Protein AF-A0A382NXY4-F1 (afdb_monomer_lite)

Sequence (335 aa):
MAVRPIPKQSILDCLPTAAEIGELRIVNKDLNFIQAMIKRADDLTSQALSATDYSQLVKITDNYTKLADRASSNTQILKELSNESNPLTEVNGSAEMLEKVQLLSQALENKTQELGVQFSSNSTTQYEAYNNSVAALSSRVDSINSPNEVISIFKDLESLLKDIGENSRYLNSNDNASELVNKVELIAQQYAGKADTYSPSFMSDIGSQIGSINDKIRGLMGQVDSLNSNIEVQSHIQQVSQIRDEVNSLASTYKNFSGSKDMIFSLDELSISTHTKVQDMFDSNEIVSDLMPLVDNPEALSRAVKEASIRSDVSVVENVLMPLVNKTNELSAKV

Secondary structure (DSSP, 8-state):
---PPPP---GGGGSPPHHHHHHHHHHHHHHHHHHHHHHHHHHHHHHHHH--SHHHHHHHHHHHHHHHHHHHHHHHHHHHHTTS--GGG--THHHHHHHHHHHHHHHHHHHHHHHHHHHHHHHHHHHHHHHHHHHHHHHHHHT--SHHHHHHHHHHHHHHHHHHHHTHHHHTTSTTHHHHHHHHHHHHHHHHHHHHHHHHHHHHHHHHHHHHHHHHHHHHHTTGGG--SHHHHHHHHHHHHHHHHHHHHHHHHHTTSTTHHHHHHHHHHHHHHHHHHHHHHHHHHHHHHHHGGGTT-HHHHHHHHHHHHHH---HIIIIIIGGGTT-HHHHHHH-

Organism: NCBI:txid408172

Radius of gyration: 50.07 Å; chains: 1; bounding box: 91×70×166 Å

pLDDT: mean 84.59, std 14.51, range [40.97, 98.25]

Foldseek 3Di:
DDDDDDDPPDVVVVDDDPVRVVVVVVLVVLVVVLVVLLVVLVVLLVQLLPDPAPVSLVVSVVVLVVSVVVLVVSLVVLVVVVVPPDPSSPPCSSVSSVVSSVSSVVSSVVSCVVNVVVLQVVLVVVLVVLVVLLVVLLVQLVVDDAPVSLVVSVVSLVVSVVVCVVCVVSPVPHPCSVVSVVSNVVSVVSSVVSCVVHVVVVLVVLVVVLVVLLVLLVVLLVCQVVDQDPVSLVVSVVSLVVSVVVLVVCCVPPVPHPNNVVSVVSSVVSVVSSVVSVVLNVVLVVLVVVLLVCLVPLVVSLVSLVVCVVVDPRCCSVPPQPVCSVPNVSNSVRD

Structure (mmCIF, N/CA/C/O backbone):
data_AF-A0A382NXY4-F1
#
_entry.id   AF-A0A382NXY4-F1
#
loop_
_atom_site.group_PDB
_atom_site.id
_atom_site.type_symbol
_atom_site.label_atom_id
_atom_site.label_alt_id
_atom_site.label_comp_id
_atom_site.label_asym_id
_atom_site.label_entity_id
_atom_site.label_seq_id
_atom_site.pdbx_PDB_ins_code
_atom_site.Cartn_x
_atom_site.Cartn_y
_atom_site.Cartn_z
_atom_site.occupancy
_atom_site.B_iso_or_equiv
_atom_site.auth_seq_id
_atom_site.auth_comp_id
_atom_site.auth_asym_id
_atom_site.auth_atom_id
_atom_site.pdbx_PDB_model_num
ATOM 1 N N . MET A 1 1 ? -27.665 -49.166 114.918 1.00 40.97 1 MET A N 1
ATOM 2 C CA . MET A 1 1 ? -26.726 -48.719 113.869 1.00 40.97 1 MET A CA 1
ATOM 3 C C . MET A 1 1 ? -27.106 -49.447 112.586 1.00 40.97 1 MET A C 1
ATOM 5 O O . MET A 1 1 ? -26.987 -50.661 112.550 1.00 40.97 1 MET A O 1
ATOM 9 N N . ALA A 1 2 ? -27.657 -48.747 111.595 1.00 42.28 2 ALA A N 1
ATOM 10 C CA . ALA A 1 2 ? -27.933 -49.305 110.271 1.00 42.28 2 ALA A CA 1
ATOM 11 C C . ALA A 1 2 ? -27.470 -48.268 109.243 1.00 42.28 2 ALA A C 1
ATOM 13 O O . ALA A 1 2 ? -28.086 -47.214 109.096 1.00 42.28 2 ALA A O 1
ATOM 14 N N . VAL A 1 3 ? -26.324 -48.530 108.615 1.00 45.19 3 VAL A N 1
ATOM 15 C CA . VAL A 1 3 ? -25.774 -47.693 107.545 1.00 45.19 3 VAL A CA 1
ATOM 16 C C . VAL A 1 3 ? -26.605 -47.968 106.293 1.00 45.19 3 VAL A C 1
ATOM 18 O O . VAL A 1 3 ? -26.648 -49.100 105.817 1.00 45.19 3 VAL A O 1
ATOM 21 N N . ARG A 1 4 ? -27.318 -46.952 105.794 1.00 49.34 4 ARG A N 1
ATOM 22 C CA . ARG A 1 4 ? -28.058 -47.035 104.526 1.00 49.34 4 ARG A CA 1
ATOM 23 C C . ARG A 1 4 ? -27.061 -47.028 103.357 1.00 49.34 4 ARG A C 1
ATOM 25 O O . ARG A 1 4 ? -26.112 -46.243 103.408 1.00 49.34 4 ARG A O 1
ATOM 32 N N . PRO A 1 5 ? -27.246 -47.857 102.317 1.00 49.91 5 PRO A N 1
ATOM 33 C CA . PRO A 1 5 ? -26.347 -47.860 101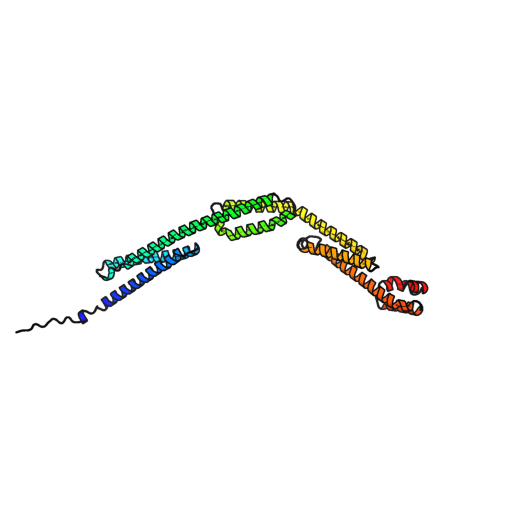.173 1.00 49.91 5 PRO A CA 1
ATOM 34 C C . PRO A 1 5 ? -26.541 -46.576 100.357 1.00 49.91 5 PRO A C 1
ATOM 36 O O . PRO A 1 5 ? -27.669 -46.154 100.100 1.00 49.91 5 PRO A O 1
ATOM 39 N N . ILE A 1 6 ? -25.431 -45.954 99.961 1.00 55.75 6 ILE A N 1
ATOM 40 C CA . ILE A 1 6 ? -25.415 -44.827 99.023 1.00 55.75 6 ILE A CA 1
ATOM 41 C C . ILE A 1 6 ? -25.836 -45.373 97.646 1.00 55.75 6 ILE A C 1
ATOM 43 O O . ILE A 1 6 ? -25.271 -46.390 97.226 1.00 55.75 6 ILE A O 1
ATOM 47 N N . PRO A 1 7 ? -26.797 -44.752 96.935 1.00 50.41 7 PRO A N 1
ATOM 48 C CA . PRO A 1 7 ? -27.164 -45.182 95.592 1.00 50.41 7 PRO A CA 1
ATOM 49 C C . PRO A 1 7 ? -25.946 -45.032 94.679 1.00 50.41 7 PRO A C 1
ATOM 51 O O . PRO A 1 7 ? -25.445 -43.928 94.477 1.00 50.41 7 PRO A O 1
ATOM 54 N N . LYS A 1 8 ? -25.444 -46.144 94.137 1.00 48.84 8 LYS A N 1
ATOM 55 C CA . LYS A 1 8 ? -24.477 -46.102 93.041 1.00 48.84 8 LYS A CA 1
ATOM 56 C C . LYS A 1 8 ? -25.264 -45.833 91.761 1.00 48.84 8 LYS A C 1
ATOM 58 O O . LYS A 1 8 ? -25.807 -46.769 91.185 1.00 48.84 8 LYS A O 1
ATOM 63 N N . GLN A 1 9 ? -25.359 -44.570 91.351 1.00 50.44 9 GLN A N 1
ATOM 64 C CA . GLN A 1 9 ? -25.703 -44.248 89.965 1.00 50.44 9 GLN A CA 1
ATOM 65 C C . GLN A 1 9 ? -24.650 -44.907 89.069 1.00 50.44 9 GLN A C 1
ATOM 67 O O . GLN A 1 9 ? -23.446 -44.764 89.305 1.00 50.44 9 GLN A O 1
ATOM 72 N N . SER A 1 10 ? -25.100 -45.719 88.117 1.00 51.41 10 SER A N 1
ATOM 73 C CA . SER A 1 10 ? -24.209 -46.423 87.206 1.00 51.41 10 SER A CA 1
ATOM 74 C C . SER A 1 10 ? -23.557 -45.406 86.274 1.00 51.41 10 SER A C 1
ATOM 76 O O . SER A 1 10 ? -24.255 -44.590 85.685 1.00 51.41 10 SER A O 1
ATOM 78 N N . ILE A 1 11 ? -22.235 -45.471 86.080 1.00 50.94 11 ILE A N 1
ATOM 79 C CA . ILE A 1 11 ? -21.544 -44.654 85.061 1.00 50.94 11 ILE A CA 1
ATOM 80 C C . ILE A 1 11 ? -22.144 -44.888 83.659 1.00 50.94 11 ILE A C 1
ATOM 82 O O . ILE A 1 11 ? -22.103 -43.991 82.825 1.00 50.94 11 ILE A O 1
ATOM 86 N N . LEU A 1 12 ? -22.749 -46.059 83.414 1.00 49.97 12 LEU A N 1
ATOM 87 C CA . LEU A 1 12 ? -23.467 -46.367 82.172 1.00 49.97 12 LEU A CA 1
ATOM 88 C C . LEU A 1 12 ? -24.749 -45.543 81.982 1.00 49.97 12 LEU A C 1
ATOM 90 O O . LEU A 1 12 ? -25.088 -45.262 80.841 1.00 49.97 12 LEU A O 1
ATOM 94 N N . ASP A 1 13 ? -25.406 -45.108 83.062 1.00 51.06 13 ASP A N 1
ATOM 95 C CA . ASP A 1 13 ? -26.577 -44.216 82.992 1.00 51.06 13 ASP A CA 1
ATOM 96 C C . ASP A 1 13 ? -26.166 -42.751 82.743 1.00 51.06 13 ASP A C 1
ATOM 98 O O . ASP A 1 13 ? -27.014 -41.889 82.530 1.00 51.06 13 ASP A O 1
ATOM 102 N N . CYS A 1 14 ? -24.861 -42.455 82.787 1.00 54.34 14 CYS A N 1
ATOM 103 C CA . CYS A 1 14 ? -24.285 -41.149 82.460 1.00 54.34 14 CYS A CA 1
ATOM 104 C C . CYS A 1 14 ? -23.634 -41.113 81.067 1.00 54.34 14 CYS A C 1
ATOM 106 O O . CYS A 1 14 ? -23.110 -40.070 80.675 1.00 54.34 14 CYS A O 1
ATOM 108 N N . LEU A 1 15 ? -23.613 -42.235 80.336 1.00 51.09 15 LEU A N 1
ATOM 109 C CA . LEU A 1 15 ? -23.105 -42.277 78.968 1.00 51.09 15 LEU A CA 1
ATOM 110 C C . LEU A 1 15 ? -24.240 -41.933 77.998 1.00 51.09 15 LEU A C 1
ATOM 112 O O . LEU A 1 15 ? -25.291 -42.571 78.070 1.00 51.09 15 LEU A O 1
ATOM 116 N N . PRO A 1 16 ? -24.039 -40.969 77.080 1.00 58.25 16 PRO A N 1
ATOM 117 C CA . PRO A 1 16 ? -25.043 -40.651 76.079 1.00 58.25 16 PRO A CA 1
ATOM 118 C C . PRO A 1 16 ? -25.352 -41.898 75.250 1.00 58.25 16 PRO A C 1
ATOM 120 O O . PRO A 1 16 ? -24.463 -42.646 74.829 1.00 58.25 16 PRO A O 1
ATOM 123 N N . THR A 1 17 ? -26.637 -42.133 75.040 1.00 62.03 17 THR A N 1
ATOM 124 C CA . THR A 1 17 ? -27.158 -43.215 74.216 1.00 62.03 17 THR A CA 1
ATOM 125 C C . THR A 1 17 ? -26.679 -43.072 72.771 1.00 62.03 17 THR A C 1
ATOM 127 O O . THR A 1 17 ? -26.308 -41.996 72.303 1.00 62.03 17 THR A O 1
ATOM 130 N N . ALA A 1 18 ? -26.700 -44.168 72.011 1.00 56.75 18 ALA A N 1
ATOM 131 C CA . ALA A 1 18 ? -26.305 -44.142 70.601 1.00 56.75 18 ALA A CA 1
ATOM 132 C C . ALA A 1 18 ? -27.127 -43.138 69.761 1.00 56.75 18 ALA A C 1
ATOM 134 O O . ALA A 1 18 ? -26.611 -42.611 68.776 1.00 56.75 18 ALA A O 1
ATOM 135 N N . ALA A 1 19 ? -28.371 -42.859 70.168 1.00 55.56 19 ALA A N 1
ATOM 136 C CA . ALA A 1 19 ? -29.216 -41.824 69.577 1.00 55.56 19 ALA A CA 1
ATOM 137 C C . ALA A 1 19 ? -28.663 -40.416 69.860 1.00 55.56 19 ALA A C 1
ATOM 139 O O . ALA A 1 19 ? -28.420 -39.667 68.919 1.00 55.56 19 ALA A O 1
ATOM 140 N N . GLU A 1 20 ? -28.338 -40.108 71.118 1.00 57.19 20 GLU A N 1
ATOM 141 C CA . GLU A 1 20 ? -27.748 -38.822 71.522 1.00 57.19 20 GLU A CA 1
ATOM 142 C C . GLU A 1 20 ? -26.359 -38.600 70.891 1.00 57.19 20 GLU A C 1
ATOM 144 O O . GLU A 1 20 ? -26.045 -37.505 70.429 1.00 57.19 20 GLU A O 1
ATOM 149 N N . ILE A 1 21 ? -25.529 -39.646 70.779 1.00 57.97 21 ILE A N 1
ATOM 150 C CA . ILE A 1 21 ? -24.242 -39.584 70.057 1.00 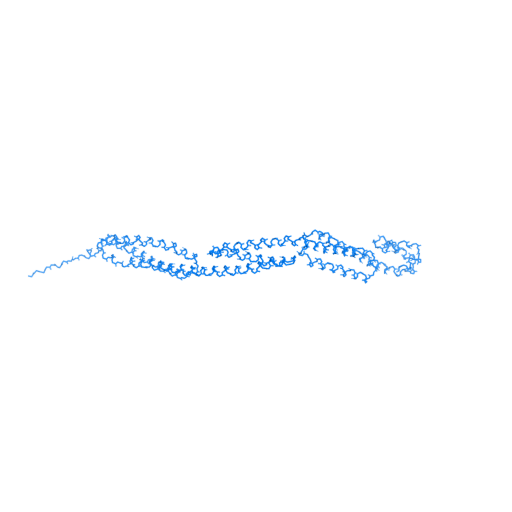57.97 21 ILE A CA 1
ATOM 151 C C . ILE A 1 21 ? -24.463 -39.327 68.556 1.00 57.97 21 ILE A C 1
ATOM 153 O O . ILE A 1 21 ? -23.683 -38.608 67.925 1.00 57.97 21 ILE A O 1
ATOM 157 N N . GLY A 1 22 ? -25.510 -39.916 67.972 1.00 56.78 22 GLY A N 1
ATOM 158 C CA . GLY A 1 22 ? -25.906 -39.703 66.581 1.00 56.78 22 GLY A CA 1
ATOM 159 C C . GLY A 1 22 ? -26.335 -38.261 66.310 1.00 56.78 22 GLY A C 1
ATOM 160 O O . GLY A 1 22 ? -25.819 -37.643 65.379 1.00 56.78 22 GLY A O 1
ATOM 161 N N . GLU A 1 23 ? -27.203 -37.709 67.156 1.00 59.38 23 GLU A N 1
ATOM 162 C CA . GLU A 1 23 ? -27.654 -36.313 67.093 1.00 59.38 23 GLU A CA 1
ATOM 163 C C . GLU A 1 23 ? -26.488 -35.332 67.256 1.00 59.38 23 GLU A C 1
ATOM 165 O O . GLU A 1 23 ? -26.305 -34.450 66.418 1.00 59.38 23 GLU A O 1
ATOM 170 N N . LEU A 1 24 ? -25.612 -35.544 68.245 1.00 57.62 24 LEU A N 1
ATOM 171 C CA . LEU A 1 24 ? -24.403 -34.732 68.438 1.00 57.62 24 LEU A CA 1
ATOM 172 C C . LEU A 1 24 ? -23.495 -34.724 67.199 1.00 57.62 24 LEU A C 1
ATOM 174 O O . LEU A 1 24 ? -22.903 -33.699 66.854 1.00 57.62 24 LEU A O 1
ATOM 178 N N . ARG A 1 25 ? -23.377 -35.862 66.504 1.00 60.88 25 ARG A N 1
ATOM 179 C CA . ARG A 1 25 ? -22.557 -35.987 65.290 1.00 60.88 25 ARG A CA 1
ATOM 180 C C . ARG A 1 25 ? -23.177 -35.267 64.090 1.00 60.88 25 ARG A C 1
ATOM 182 O O . ARG A 1 25 ? -22.426 -34.735 63.271 1.00 60.88 25 ARG A O 1
ATOM 189 N N . ILE A 1 26 ? -24.507 -35.248 63.987 1.00 60.31 26 ILE A N 1
ATOM 190 C CA . ILE A 1 26 ? -25.250 -34.486 62.972 1.00 60.31 26 ILE A CA 1
ATOM 191 C C . ILE A 1 26 ? -25.057 -32.985 63.222 1.00 60.31 26 ILE A C 1
ATOM 193 O O . ILE A 1 26 ? -24.560 -32.288 62.340 1.00 60.31 26 ILE A O 1
ATOM 197 N N . VAL A 1 27 ? -25.276 -32.524 64.456 1.00 63.16 27 VAL A N 1
ATOM 198 C CA . VAL A 1 27 ? -25.100 -31.115 64.851 1.00 63.16 27 VAL A CA 1
ATOM 199 C C . VAL A 1 27 ? -23.675 -30.616 64.573 1.00 63.16 27 VAL A C 1
ATOM 201 O O . VAL A 1 27 ? -23.491 -29.551 63.989 1.00 63.16 27 VAL A O 1
ATOM 204 N N . ASN A 1 28 ? -22.641 -31.401 64.900 1.00 65.56 28 ASN A N 1
ATOM 205 C CA . ASN A 1 28 ? -21.251 -31.019 64.613 1.00 65.56 28 ASN A CA 1
ATOM 206 C C . ASN A 1 28 ? -20.940 -30.937 63.110 1.00 65.56 28 ASN A C 1
ATOM 208 O O . ASN A 1 28 ? -20.090 -30.153 62.683 1.00 65.56 28 ASN A O 1
ATOM 212 N N . LYS A 1 29 ? -21.586 -31.768 62.287 1.00 68.06 29 LYS A N 1
ATOM 213 C CA . LYS A 1 29 ? -21.421 -31.724 60.830 1.00 68.06 29 LYS A CA 1
ATOM 214 C C . LYS A 1 29 ? -22.026 -30.441 60.259 1.00 68.06 29 LYS A C 1
ATOM 216 O O . LYS A 1 29 ? -21.388 -29.803 59.421 1.00 68.06 29 LYS A O 1
ATOM 221 N N . ASP A 1 30 ? -23.192 -30.047 60.755 1.00 66.19 30 ASP A N 1
ATOM 222 C CA . ASP A 1 30 ? -23.871 -28.819 60.340 1.00 66.19 30 ASP A CA 1
ATOM 223 C C . ASP A 1 30 ? -23.088 -27.574 60.783 1.00 66.19 30 ASP A C 1
ATOM 225 O O . ASP A 1 30 ? -22.912 -26.637 60.005 1.00 66.19 30 ASP A O 1
ATOM 229 N N . LEU A 1 31 ? -22.493 -27.606 61.977 1.00 67.69 31 LEU A N 1
ATOM 230 C CA . LEU A 1 31 ? -21.651 -26.526 62.500 1.00 67.69 31 LEU A CA 1
ATOM 231 C C . LEU A 1 31 ? -20.369 -26.318 61.674 1.00 67.69 31 LEU A C 1
ATOM 233 O O . LEU A 1 31 ? -20.038 -25.193 61.299 1.00 67.69 31 LEU A O 1
ATOM 237 N N . ASN A 1 32 ? -19.685 -27.409 61.312 1.00 73.44 32 ASN A N 1
ATOM 238 C CA . ASN A 1 32 ? -18.530 -27.362 60.409 1.00 73.44 32 ASN A CA 1
ATOM 239 C C . ASN A 1 32 ? -18.910 -26.832 59.017 1.00 73.44 32 ASN A C 1
ATOM 241 O O . ASN A 1 32 ? -18.133 -26.113 58.385 1.00 73.44 32 ASN A O 1
ATOM 245 N N . PHE A 1 33 ? -20.107 -27.173 58.531 1.00 75.50 33 PHE A N 1
ATOM 246 C CA . PHE A 1 33 ? -20.612 -26.673 57.256 1.00 75.50 33 PHE A CA 1
ATOM 247 C C . PHE A 1 33 ? -20.873 -25.158 57.301 1.00 75.50 33 PHE A C 1
ATOM 249 O O . PHE A 1 33 ? -20.449 -24.445 56.392 1.00 75.50 33 PHE A O 1
ATOM 256 N N . ILE A 1 34 ? -21.484 -24.647 58.375 1.00 72.56 34 ILE A N 1
ATOM 257 C CA . ILE A 1 34 ? -21.708 -23.205 58.586 1.00 72.56 34 ILE A CA 1
ATOM 258 C C . ILE A 1 34 ? -20.378 -22.442 58.627 1.00 72.56 34 ILE A C 1
ATOM 260 O O . ILE A 1 34 ? -20.219 -21.454 57.911 1.00 72.56 34 ILE A O 1
ATOM 264 N N . GLN A 1 35 ? -19.387 -22.934 59.375 1.00 78.06 35 GLN A N 1
ATOM 265 C CA . GLN A 1 35 ? -18.056 -22.315 59.440 1.00 78.06 35 GLN A CA 1
ATOM 266 C C . GLN A 1 35 ? -17.347 -22.288 58.078 1.00 78.06 35 GLN A C 1
ATOM 268 O O . GLN A 1 35 ? -16.721 -21.290 57.715 1.00 78.06 35 GLN A O 1
ATOM 273 N N . ALA A 1 36 ? -17.471 -23.356 57.284 1.00 81.38 36 ALA A N 1
ATOM 274 C CA . ALA A 1 36 ? -16.921 -23.391 55.932 1.00 81.38 36 ALA A CA 1
ATOM 275 C C . ALA A 1 36 ? -17.576 -22.346 55.014 1.00 81.38 36 ALA A C 1
ATOM 277 O O . ALA A 1 36 ? -16.898 -21.745 54.178 1.00 81.38 36 ALA A O 1
ATOM 278 N N . MET A 1 37 ? -18.878 -22.098 55.174 1.00 79.19 37 MET A N 1
ATOM 279 C CA . MET A 1 37 ? -19.569 -21.068 54.404 1.00 79.19 37 MET A CA 1
ATOM 280 C C . MET A 1 37 ? -19.255 -19.646 54.875 1.00 79.19 37 MET A C 1
ATOM 282 O O . MET A 1 37 ? -19.102 -18.774 54.025 1.00 79.19 37 MET A O 1
ATOM 286 N N . ILE A 1 38 ? -19.099 -19.416 56.184 1.00 81.88 38 ILE A N 1
ATOM 287 C CA . ILE A 1 38 ? -18.606 -18.143 56.741 1.00 81.88 38 ILE A CA 1
ATOM 288 C C . ILE A 1 38 ? -17.249 -17.801 56.126 1.00 81.88 38 ILE A C 1
ATOM 290 O O . ILE A 1 38 ? -17.082 -16.738 55.532 1.00 81.88 38 ILE A O 1
ATOM 294 N N . LYS A 1 39 ? -16.310 -18.753 56.156 1.00 86.56 39 LYS A N 1
ATOM 295 C CA . LYS A 1 39 ? -15.001 -18.579 55.524 1.00 86.56 39 LYS A CA 1
ATOM 296 C C . LYS A 1 39 ? -15.129 -18.289 54.028 1.00 86.56 39 LYS A C 1
ATOM 298 O O . LYS A 1 39 ? -14.439 -17.424 53.501 1.00 86.56 39 LYS A O 1
ATOM 303 N N . ARG A 1 40 ? -16.038 -18.981 53.332 1.00 87.94 40 ARG A N 1
ATOM 304 C CA . ARG A 1 40 ? -16.280 -18.737 51.905 1.00 87.94 40 ARG A CA 1
ATOM 305 C C . ARG A 1 40 ? -16.828 -17.332 51.638 1.00 87.94 40 ARG A C 1
ATOM 307 O O . ARG A 1 40 ? -16.446 -16.744 50.629 1.00 87.94 40 ARG A O 1
ATOM 314 N N . ALA A 1 41 ? -17.693 -16.806 52.504 1.00 84.69 41 ALA A N 1
ATOM 315 C CA . ALA A 1 41 ? -18.186 -15.433 52.422 1.00 84.69 41 ALA A CA 1
ATOM 316 C C . ALA A 1 41 ? -17.042 -14.423 52.601 1.00 84.69 41 ALA A C 1
ATOM 318 O O . ALA A 1 41 ? -16.913 -13.504 51.794 1.00 84.69 41 ALA A O 1
ATOM 319 N N . ASP A 1 42 ? -16.166 -14.631 53.588 1.00 86.38 42 ASP A N 1
ATOM 320 C CA . ASP A 1 42 ? -14.984 -13.786 53.823 1.00 86.38 42 ASP A CA 1
ATOM 321 C C . ASP A 1 42 ? -13.992 -13.821 52.644 1.00 86.38 42 ASP A C 1
ATOM 323 O O . ASP A 1 42 ? -13.509 -12.777 52.189 1.00 86.38 42 ASP A O 1
ATOM 327 N N . ASP A 1 43 ? -13.733 -15.008 52.088 1.00 90.19 43 ASP A N 1
ATOM 328 C CA . ASP A 1 43 ? -12.866 -15.182 50.919 1.00 90.19 43 ASP A CA 1
ATOM 329 C C . ASP A 1 43 ? -13.432 -14.457 49.688 1.00 90.19 43 ASP A C 1
ATOM 331 O O . ASP A 1 43 ? -12.690 -13.817 48.939 1.00 90.19 43 ASP A O 1
ATOM 335 N N . LEU A 1 44 ? -14.746 -14.562 49.457 1.00 88.69 44 LEU A N 1
ATOM 336 C CA . LEU A 1 44 ? -15.427 -13.866 48.362 1.00 88.69 44 LEU A CA 1
ATOM 337 C C . LEU A 1 44 ? -15.468 -12.353 48.593 1.00 88.69 44 LEU A C 1
ATOM 339 O O . LEU A 1 44 ? -15.347 -11.602 47.632 1.00 88.69 44 LEU A O 1
ATOM 343 N N . THR A 1 45 ? -15.577 -11.904 49.845 1.00 88.25 45 THR A N 1
ATOM 344 C CA . THR A 1 45 ? -15.550 -10.474 50.199 1.00 88.25 45 THR A CA 1
ATOM 345 C C . THR A 1 45 ? -14.181 -9.889 49.887 1.00 88.25 45 THR A C 1
ATOM 347 O O . THR A 1 45 ? -14.076 -8.853 49.236 1.00 88.25 45 THR A O 1
ATOM 350 N N . SER A 1 46 ? -13.118 -10.600 50.260 1.00 89.62 46 SER A N 1
ATOM 351 C CA . SER A 1 46 ? -11.743 -10.208 49.938 1.00 89.62 46 SER A CA 1
ATOM 352 C C . SER A 1 46 ? -11.508 -10.167 48.420 1.00 89.62 46 SER A C 1
ATOM 354 O O . SER A 1 46 ? -10.889 -9.233 47.907 1.00 89.62 46 SER A O 1
ATOM 356 N N . GLN A 1 47 ? -12.046 -11.142 47.677 1.00 90.06 47 GLN A N 1
ATOM 357 C CA . GLN A 1 47 ? -12.002 -11.149 46.208 1.00 90.06 47 GLN A CA 1
ATOM 358 C C . GLN A 1 47 ? -12.781 -9.974 45.603 1.00 90.06 47 GLN A C 1
ATOM 360 O O . GLN A 1 47 ? -12.283 -9.340 44.680 1.00 90.06 47 GLN A O 1
ATOM 365 N N . ALA A 1 48 ? -13.963 -9.643 46.133 1.00 86.38 48 ALA A N 1
ATOM 366 C CA . ALA A 1 48 ? -14.750 -8.498 45.679 1.00 86.38 48 ALA A CA 1
ATOM 367 C C . ALA A 1 48 ? -13.986 -7.184 45.885 1.00 86.38 48 ALA A C 1
ATOM 369 O O . ALA A 1 48 ? -13.864 -6.391 44.958 1.00 86.38 48 ALA A O 1
ATOM 370 N N . LEU A 1 49 ? -13.397 -6.979 47.067 1.00 86.94 49 LEU A N 1
ATOM 371 C CA . LEU A 1 49 ? -12.629 -5.769 47.386 1.00 86.94 49 LEU A CA 1
ATOM 372 C C . LEU A 1 49 ? -11.374 -5.599 46.513 1.00 86.94 49 LEU A C 1
ATOM 374 O O . LEU A 1 49 ? -10.995 -4.470 46.195 1.00 86.94 49 LEU A O 1
ATOM 378 N N . SER A 1 50 ? -10.750 -6.709 46.112 1.00 89.19 50 SER A N 1
ATOM 379 C CA . SER A 1 50 ? -9.551 -6.740 45.262 1.00 89.19 50 SER A CA 1
ATOM 380 C C . SER A 1 50 ? -9.841 -6.803 43.760 1.00 89.19 50 SER A C 1
ATOM 382 O O . SER A 1 50 ? -8.899 -6.765 42.968 1.00 89.19 50 SER A O 1
ATOM 384 N N . ALA A 1 51 ? -11.111 -6.875 43.353 1.00 85.62 51 ALA A N 1
ATOM 385 C CA . ALA A 1 51 ? -11.476 -6.949 41.946 1.00 85.62 51 ALA A CA 1
ATOM 386 C C . ALA A 1 51 ? -11.064 -5.671 41.199 1.00 85.62 51 ALA A C 1
ATOM 388 O O . ALA A 1 51 ? -11.368 -4.556 41.627 1.00 85.62 51 ALA A O 1
ATOM 389 N N . THR A 1 52 ? -10.394 -5.833 40.060 1.00 82.25 52 THR A N 1
ATOM 390 C CA . THR A 1 52 ? -9.910 -4.713 39.233 1.00 82.25 52 THR A CA 1
ATOM 391 C C . THR A 1 52 ? -10.745 -4.490 37.976 1.00 82.25 52 THR A C 1
ATOM 393 O O . THR A 1 52 ? -10.561 -3.488 37.293 1.00 82.25 52 THR A O 1
ATOM 396 N N . ASP A 1 53 ? -11.639 -5.422 37.638 1.00 73.88 53 ASP A N 1
ATOM 397 C CA . ASP A 1 53 ? -12.484 -5.336 36.449 1.00 73.88 53 ASP A CA 1
ATOM 398 C C . ASP A 1 53 ? -13.878 -5.953 36.662 1.00 73.88 53 ASP A C 1
ATOM 400 O O . ASP A 1 53 ? -14.110 -6.766 37.562 1.00 73.88 53 ASP A O 1
ATOM 404 N N . TYR A 1 54 ? -14.818 -5.570 35.795 1.00 70.69 54 TYR A N 1
ATOM 405 C CA . TYR A 1 54 ? -16.214 -6.013 35.860 1.00 70.69 54 TYR A CA 1
ATOM 406 C C . TYR A 1 54 ? -16.390 -7.526 35.651 1.00 70.69 54 TYR A C 1
ATOM 408 O O . TYR A 1 54 ? -17.322 -8.120 36.187 1.00 70.69 54 TYR A O 1
ATOM 416 N N . SER A 1 55 ? -15.504 -8.179 34.893 1.00 73.75 55 SER A N 1
ATOM 417 C CA . SER A 1 55 ? -15.603 -9.619 34.621 1.00 73.75 55 SER A CA 1
ATOM 418 C C . SER A 1 55 ? -15.290 -10.460 35.862 1.00 73.75 55 SER A C 1
ATOM 420 O O . SER A 1 55 ? -15.883 -11.523 36.066 1.00 73.75 55 SER A O 1
ATOM 422 N N . GLN A 1 56 ? -14.387 -9.968 36.714 1.00 79.50 56 GLN A N 1
ATOM 423 C CA . GLN A 1 56 ? -14.104 -10.547 38.022 1.00 79.50 56 GLN A CA 1
ATOM 424 C C . GLN A 1 56 ? -15.321 -10.403 38.938 1.00 79.50 56 GLN A C 1
ATOM 426 O O . GLN A 1 56 ? -15.728 -11.393 39.545 1.00 79.50 56 GLN A O 1
ATOM 431 N N . LEU A 1 57 ? -15.965 -9.228 38.960 1.00 78.00 57 LEU A N 1
ATOM 432 C CA . LEU A 1 57 ? -17.187 -9.015 39.741 1.00 78.00 57 LEU A CA 1
ATOM 433 C C . LEU A 1 57 ? -18.324 -9.948 39.327 1.00 78.00 57 LEU A C 1
ATOM 435 O O . LEU A 1 57 ? -18.912 -10.573 40.200 1.00 78.00 57 LEU A O 1
ATOM 439 N N . VAL A 1 58 ? -18.586 -10.131 38.029 1.00 73.00 58 VAL A N 1
ATOM 440 C CA . VAL A 1 58 ? -19.639 -11.054 37.554 1.00 73.00 58 VAL A CA 1
ATOM 441 C C . VAL A 1 58 ? -19.432 -12.471 38.104 1.00 73.00 58 VAL A C 1
ATOM 443 O O . VAL A 1 58 ? -20.358 -13.073 38.646 1.00 73.00 58 VAL A O 1
ATOM 446 N N . LYS A 1 59 ? -18.196 -12.984 38.058 1.00 80.50 59 LYS A N 1
ATOM 447 C CA . LYS A 1 59 ? -17.865 -14.314 38.602 1.00 80.50 59 LYS A CA 1
ATOM 448 C C . LYS A 1 59 ? -18.051 -14.397 40.119 1.00 80.50 59 LYS A C 1
ATOM 450 O O . LYS A 1 59 ? -18.394 -15.461 40.638 1.00 80.50 59 LYS A O 1
ATOM 455 N N . ILE A 1 60 ? -17.775 -13.318 40.848 1.00 82.19 60 ILE A N 1
ATOM 456 C CA . ILE A 1 60 ? -17.937 -13.275 42.307 1.00 82.19 60 ILE A CA 1
ATOM 457 C C . ILE A 1 60 ? -19.428 -13.190 42.658 1.00 82.19 60 ILE A C 1
ATOM 459 O O . ILE A 1 60 ? -19.875 -13.935 43.528 1.00 82.19 60 ILE A O 1
ATOM 463 N N . THR A 1 61 ? -20.207 -12.388 41.931 1.00 77.56 61 THR A N 1
ATOM 464 C CA . THR A 1 61 ? -21.662 -12.258 42.088 1.00 77.56 61 THR A CA 1
ATOM 465 C C . THR A 1 61 ? -22.385 -13.589 41.863 1.00 77.56 61 THR A C 1
ATOM 467 O O . THR A 1 61 ? -23.188 -13.983 42.703 1.00 77.56 61 THR A O 1
ATOM 470 N N . ASP A 1 62 ? -22.031 -14.356 40.826 1.00 76.81 62 ASP A N 1
ATOM 471 C CA . ASP A 1 62 ? -22.602 -15.697 40.593 1.00 76.81 62 ASP A CA 1
ATOM 472 C C . ASP A 1 62 ? -22.352 -16.665 41.764 1.00 76.81 62 ASP A C 1
ATOM 474 O O . ASP A 1 62 ? -23.174 -17.530 42.091 1.00 76.81 62 ASP A O 1
ATOM 478 N N . ASN A 1 63 ? -21.182 -16.552 42.399 1.00 83.56 63 ASN A N 1
ATOM 479 C CA . ASN A 1 63 ? -20.838 -17.349 43.572 1.00 83.56 63 ASN A CA 1
ATOM 480 C C . ASN A 1 63 ? -21.549 -16.848 44.834 1.00 83.56 63 ASN A C 1
ATOM 482 O O . ASN A 1 63 ? -21.928 -17.668 45.673 1.00 83.56 63 ASN A O 1
ATOM 486 N N . TYR A 1 64 ? -21.750 -15.534 44.951 1.00 81.38 64 TYR A N 1
ATOM 487 C CA . TYR A 1 64 ? -22.537 -14.915 46.011 1.00 81.38 64 TYR A CA 1
ATOM 488 C C . TYR A 1 64 ? -23.992 -15.386 45.974 1.00 81.38 64 TYR A C 1
ATOM 490 O O . TYR A 1 64 ? -24.482 -15.824 47.009 1.00 81.38 64 TYR A O 1
ATOM 498 N N . THR A 1 65 ? -24.655 -15.409 44.812 1.00 75.75 65 THR A N 1
ATOM 499 C CA . THR A 1 65 ? -26.057 -15.859 44.701 1.00 75.75 65 THR A CA 1
ATOM 500 C C . THR A 1 65 ? -26.237 -17.271 45.263 1.00 75.75 65 THR A C 1
ATOM 502 O O . THR A 1 65 ? -27.080 -17.504 46.125 1.00 75.75 65 THR A O 1
ATOM 505 N N . LYS A 1 66 ? -25.348 -18.204 44.890 1.00 83.06 66 LYS A N 1
ATOM 506 C CA . LYS A 1 66 ? -25.361 -19.584 45.412 1.00 83.06 66 LYS A CA 1
ATOM 507 C C . LYS A 1 66 ? -25.115 -19.659 46.920 1.00 83.06 66 LYS A C 1
ATOM 509 O O . LYS A 1 66 ? -25.597 -20.584 47.574 1.00 83.06 66 LYS A O 1
ATOM 514 N N . LEU A 1 67 ? -24.304 -18.751 47.460 1.00 82.38 67 LEU A N 1
ATOM 515 C CA . LEU A 1 67 ? -23.999 -18.691 48.886 1.00 82.38 67 LEU A CA 1
ATOM 516 C C . LEU A 1 67 ? -25.172 -18.104 49.680 1.00 82.38 67 LEU A C 1
ATOM 518 O O . LEU A 1 67 ? -25.514 -18.650 50.725 1.00 82.38 67 LEU A O 1
ATOM 522 N N . ALA A 1 68 ? -25.810 -17.054 49.162 1.00 74.56 68 ALA A N 1
ATOM 523 C CA . ALA A 1 68 ? -26.974 -16.407 49.758 1.00 74.56 68 ALA A CA 1
ATOM 524 C C . ALA A 1 68 ? -28.181 -17.359 49.834 1.00 74.56 68 ALA A C 1
ATOM 526 O O . ALA A 1 68 ? -28.790 -17.488 50.897 1.00 74.56 68 ALA A O 1
ATOM 527 N N . ASP A 1 69 ? -28.455 -18.111 48.762 1.00 78.69 69 ASP A N 1
ATOM 528 C CA . ASP A 1 69 ? -29.528 -19.117 48.738 1.00 78.69 69 ASP A CA 1
ATOM 529 C C . ASP A 1 69 ? -29.316 -20.201 49.810 1.00 78.69 69 ASP A C 1
ATOM 531 O O . ASP A 1 69 ? -30.237 -20.587 50.537 1.00 78.69 69 ASP A O 1
ATOM 535 N N . ARG A 1 70 ? -28.068 -20.667 49.963 1.00 77.69 70 ARG A N 1
ATOM 536 C CA . ARG A 1 70 ? -27.697 -21.664 50.981 1.00 77.69 70 ARG A CA 1
ATOM 537 C C . ARG A 1 70 ? -27.758 -21.106 52.399 1.00 77.69 70 ARG A C 1
ATOM 539 O O . ARG A 1 70 ? -28.190 -21.817 53.302 1.00 77.69 70 ARG A O 1
ATOM 546 N N . ALA A 1 71 ? -27.362 -19.849 52.596 1.00 72.56 71 ALA A N 1
ATOM 547 C CA . ALA A 1 71 ? -27.483 -19.158 53.877 1.00 72.56 71 ALA A CA 1
ATOM 548 C C . ALA A 1 71 ? -28.938 -19.107 54.341 1.00 72.56 71 ALA A C 1
ATOM 550 O O . ALA A 1 71 ? -29.244 -19.485 55.472 1.00 72.56 71 ALA A O 1
ATOM 551 N N . SER A 1 72 ? -29.843 -18.716 53.442 1.00 73.56 72 SER A N 1
ATOM 552 C CA . SER A 1 72 ? -31.277 -18.645 53.718 1.00 73.56 72 SER A CA 1
ATOM 553 C C . SER A 1 72 ? -31.845 -20.012 54.120 1.00 73.56 72 SER A C 1
ATOM 555 O O . SER A 1 72 ? -32.422 -20.144 55.203 1.00 73.56 72 SER A O 1
ATOM 557 N N . SER A 1 73 ? -31.580 -21.052 53.318 1.00 75.25 73 SER A N 1
ATOM 558 C CA . SER A 1 73 ? -32.043 -22.419 53.597 1.00 75.25 73 SER A CA 1
ATOM 559 C C . SER A 1 73 ? -31.525 -22.954 54.935 1.00 75.25 73 SER A C 1
ATOM 561 O O . SER A 1 73 ? -32.281 -23.562 55.689 1.00 75.25 73 SER A O 1
ATOM 563 N N . ASN A 1 74 ? -30.253 -22.718 55.260 1.00 68.75 74 ASN A N 1
ATOM 564 C CA . ASN A 1 74 ? -29.665 -23.188 56.513 1.00 68.75 74 ASN A CA 1
ATOM 565 C C . ASN A 1 74 ? -30.214 -22.454 57.736 1.00 68.75 74 ASN A C 1
ATOM 567 O O . ASN A 1 74 ? -30.423 -23.072 58.777 1.00 68.75 74 ASN A O 1
ATOM 571 N N . THR A 1 75 ? -30.481 -21.153 57.612 1.00 65.62 75 THR A N 1
ATOM 572 C CA . THR A 1 75 ? -31.101 -20.375 58.692 1.00 65.62 75 THR A CA 1
ATOM 573 C C . THR A 1 75 ? -32.504 -20.903 58.999 1.00 65.62 75 THR A C 1
ATOM 575 O O . THR A 1 75 ? -32.893 -20.992 60.162 1.00 65.62 75 THR A O 1
ATOM 578 N N . GLN A 1 76 ? -33.255 -21.293 57.965 1.00 66.62 76 GLN A N 1
ATOM 579 C CA . GLN A 1 76 ? -34.592 -21.862 58.114 1.00 66.62 76 GLN A CA 1
ATOM 580 C C . GLN A 1 76 ? -34.560 -23.234 58.806 1.00 66.62 76 GLN A C 1
ATOM 582 O O . GLN A 1 76 ? -35.280 -23.427 59.782 1.00 66.62 76 GLN A O 1
ATOM 587 N N . ILE A 1 77 ? -33.657 -24.129 58.389 1.00 61.75 77 ILE A N 1
ATOM 588 C CA . ILE A 1 77 ? -33.461 -25.452 59.011 1.00 61.75 77 ILE A CA 1
ATOM 589 C C . ILE A 1 77 ? -33.047 -25.318 60.487 1.00 61.75 77 ILE A C 1
ATOM 591 O O . ILE A 1 77 ? -33.596 -25.991 61.354 1.00 61.75 77 ILE A O 1
ATOM 595 N N . LEU A 1 78 ? -32.120 -24.410 60.810 1.00 57.66 78 LEU A N 1
ATOM 596 C CA . LEU A 1 78 ? -31.677 -24.183 62.194 1.00 57.66 78 LEU A CA 1
ATOM 597 C C . LEU A 1 78 ? -32.778 -23.584 63.075 1.00 57.66 78 LEU A C 1
ATOM 599 O O . LEU A 1 78 ? -32.857 -23.900 64.259 1.00 57.66 78 LEU A O 1
ATOM 603 N N . LYS A 1 79 ? -33.650 -22.745 62.507 1.00 60.41 79 LYS A N 1
ATOM 604 C CA . LYS A 1 79 ? -34.819 -22.197 63.205 1.00 60.41 79 LYS A CA 1
ATOM 605 C C . LYS A 1 79 ? -35.874 -23.270 63.484 1.00 60.41 79 LYS A C 1
ATOM 607 O O . LYS A 1 79 ? -36.523 -23.218 64.524 1.00 60.41 79 LYS A O 1
ATOM 612 N N . GLU A 1 80 ? -36.037 -24.231 62.578 1.00 57.97 80 GLU A N 1
ATOM 613 C CA . GLU A 1 80 ? -36.894 -25.403 62.784 1.00 57.97 80 GLU A CA 1
ATOM 614 C C . GLU A 1 80 ? -36.331 -26.310 63.893 1.00 57.97 80 GLU A C 1
ATOM 616 O O . GLU A 1 80 ? -37.077 -26.678 64.797 1.00 57.97 80 GLU A O 1
ATOM 621 N N . LEU A 1 81 ? -35.014 -26.553 63.903 1.00 52.53 81 LEU A N 1
ATOM 622 C CA . LEU A 1 81 ? -34.315 -27.347 64.928 1.00 52.53 81 LEU A CA 1
ATOM 623 C C . LEU A 1 81 ? -34.251 -26.662 66.308 1.00 52.53 81 LEU A C 1
ATOM 625 O O . LEU A 1 81 ? -34.300 -27.330 67.332 1.00 52.53 81 LEU A O 1
ATOM 629 N N . SER A 1 82 ? -34.183 -25.329 66.356 1.00 51.53 82 SER A N 1
ATOM 630 C CA . SER A 1 82 ? -34.174 -24.526 67.593 1.00 51.53 82 SER A CA 1
ATOM 631 C C . SER A 1 82 ? -35.477 -24.595 68.399 1.00 51.53 82 SER A C 1
ATOM 633 O O . SER A 1 82 ? -35.480 -24.208 69.569 1.00 51.53 82 SER A O 1
ATOM 635 N N . ASN A 1 83 ? -36.587 -25.020 67.791 1.00 52.31 83 ASN A N 1
ATOM 636 C CA . ASN A 1 83 ? -37.860 -25.187 68.499 1.00 52.31 83 ASN A CA 1
ATOM 637 C C . ASN A 1 83 ? -37.919 -26.501 69.294 1.00 52.31 83 ASN A C 1
ATOM 639 O O . ASN A 1 83 ? -38.806 -26.674 70.131 1.00 52.31 83 ASN A O 1
ATOM 643 N N . GLU A 1 84 ? -36.971 -27.409 69.067 1.00 46.53 84 GLU A N 1
ATOM 644 C CA . GLU A 1 84 ? -36.741 -28.593 69.883 1.00 46.53 84 GLU A CA 1
ATOM 645 C C . GLU A 1 84 ? -35.710 -28.200 70.951 1.00 46.53 84 GLU A C 1
ATOM 647 O O . GLU A 1 84 ? -34.668 -27.648 70.623 1.00 46.53 84 GLU A O 1
ATOM 652 N N . SER A 1 85 ? -36.021 -28.372 72.240 1.00 44.38 85 SER A N 1
ATOM 653 C CA . SER A 1 85 ? -35.288 -27.800 73.388 1.00 44.38 85 SER A CA 1
ATOM 654 C C . SER A 1 85 ? -33.852 -28.336 73.578 1.00 44.38 85 SER A C 1
ATOM 656 O O . SER A 1 85 ? -33.545 -28.946 74.601 1.00 44.38 85 SER A O 1
ATOM 658 N N . ASN A 1 86 ? -32.960 -28.117 72.611 1.00 50.47 86 ASN A N 1
ATOM 659 C CA . ASN A 1 86 ? -31.569 -28.542 72.630 1.00 50.47 86 ASN A CA 1
ATOM 660 C C . ASN A 1 86 ? -30.646 -27.331 72.886 1.00 50.47 86 ASN A C 1
ATOM 662 O O . ASN A 1 86 ? -30.549 -26.447 72.042 1.00 50.47 86 ASN A O 1
ATOM 666 N N . PRO A 1 87 ? -29.917 -27.271 74.014 1.00 46.97 87 PRO A N 1
ATOM 667 C CA . PRO A 1 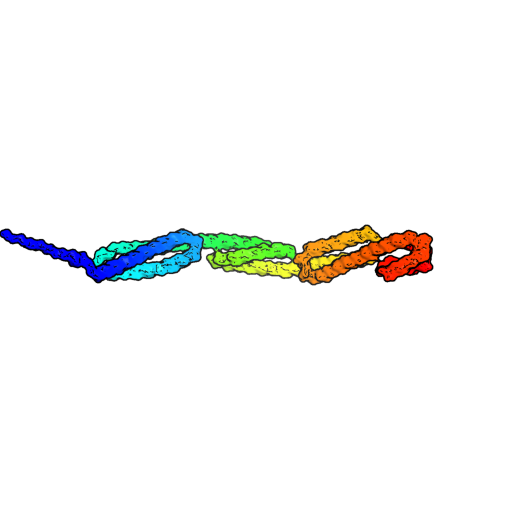87 ? -29.037 -26.147 74.357 1.00 46.97 87 PRO A CA 1
ATOM 668 C C . PRO A 1 87 ? -27.836 -25.953 73.406 1.00 46.97 87 PRO A C 1
ATOM 670 O O . PRO A 1 87 ? -27.112 -24.971 73.532 1.00 46.97 87 PRO A O 1
ATOM 673 N N . LEU A 1 88 ? -27.621 -26.845 72.430 1.00 45.38 88 LEU A N 1
ATOM 674 C CA . LEU A 1 88 ? -26.646 -26.659 71.346 1.00 45.38 88 LEU A CA 1
ATOM 675 C C . LEU A 1 88 ? -27.155 -25.767 70.199 1.00 45.38 88 LEU A C 1
ATOM 677 O O . LEU A 1 88 ? -26.395 -25.496 69.274 1.00 45.38 88 LEU A O 1
ATOM 681 N N . THR A 1 89 ? -28.411 -25.305 70.229 1.00 48.03 89 THR A N 1
ATOM 682 C CA . THR A 1 89 ? -28.973 -24.407 69.202 1.00 48.03 89 THR A CA 1
ATOM 683 C C . THR A 1 89 ? -28.723 -22.920 69.480 1.00 48.03 89 THR A C 1
ATOM 685 O O . THR A 1 89 ? -29.037 -22.094 68.628 1.00 48.03 89 THR A O 1
ATOM 688 N N . GLU A 1 90 ? -28.072 -22.554 70.594 1.00 46.25 90 GLU A N 1
ATOM 689 C CA . GLU A 1 90 ? -27.525 -21.199 70.839 1.00 46.25 90 GLU A CA 1
ATOM 690 C C . GLU A 1 90 ? -26.253 -20.902 70.012 1.00 46.25 90 GLU A C 1
ATOM 692 O O . GLU A 1 90 ? -25.437 -20.041 70.348 1.00 46.25 90 GLU A O 1
ATOM 697 N N . VAL A 1 91 ? -26.034 -21.614 68.906 1.00 51.25 91 VAL A N 1
ATOM 698 C CA . VAL A 1 91 ? -24.885 -21.360 68.040 1.00 51.25 91 VAL A CA 1
ATOM 699 C C . VAL A 1 91 ? -25.180 -20.120 67.207 1.00 51.25 91 VAL A C 1
ATOM 701 O O . VAL A 1 91 ? -25.860 -20.165 66.184 1.00 51.25 91 VAL A O 1
ATOM 704 N N . ASN A 1 92 ? -24.567 -19.019 67.630 1.00 56.97 92 ASN A N 1
ATOM 705 C CA . ASN A 1 92 ? -24.504 -17.711 66.972 1.00 56.97 92 ASN A CA 1
ATOM 706 C C . ASN A 1 92 ? -23.978 -17.745 65.509 1.00 56.97 92 ASN A C 1
ATOM 708 O O . ASN A 1 92 ? -23.876 -16.712 64.857 1.00 56.97 92 ASN A O 1
ATOM 712 N N . GLY A 1 93 ? -23.644 -18.924 64.972 1.00 64.06 93 GLY A N 1
ATOM 713 C CA . GLY A 1 93 ? -23.085 -19.128 63.636 1.00 64.06 93 GLY A CA 1
ATOM 714 C C . GLY A 1 93 ? -24.065 -18.876 62.486 1.00 64.06 93 GLY A C 1
ATOM 715 O O . GLY A 1 93 ? -23.623 -18.517 61.402 1.00 64.06 93 GLY A O 1
ATOM 716 N N . SER A 1 94 ? -25.383 -19.015 62.681 1.00 67.00 94 SER A N 1
ATOM 717 C CA . SER A 1 94 ? -26.362 -18.614 61.652 1.00 67.00 94 SER A CA 1
ATOM 718 C C . SER A 1 94 ? -26.468 -17.093 61.525 1.00 67.00 94 SER A C 1
ATOM 720 O O . SER A 1 94 ? -26.525 -16.572 60.413 1.00 67.00 94 SER A O 1
ATOM 722 N N . ALA A 1 95 ? -26.450 -16.383 62.657 1.00 72.38 95 ALA A N 1
ATOM 723 C CA . ALA A 1 95 ? -26.434 -14.926 62.699 1.00 72.38 95 ALA A CA 1
ATOM 724 C C . ALA A 1 95 ? -25.129 -14.381 62.102 1.00 72.38 95 ALA A C 1
ATOM 726 O O . ALA A 1 95 ? -25.175 -13.526 61.222 1.00 72.38 95 ALA A O 1
ATOM 727 N N . GLU A 1 96 ? -23.988 -14.956 62.495 1.00 77.69 96 GLU A N 1
ATOM 728 C CA . GLU A 1 96 ? -22.678 -14.636 61.920 1.00 77.69 96 GLU A CA 1
ATOM 729 C C . GLU A 1 96 ? -22.645 -14.920 60.410 1.00 77.69 96 GLU A C 1
ATOM 731 O O . GLU A 1 96 ? -22.191 -14.093 59.626 1.00 77.69 96 GLU A O 1
ATOM 736 N N . MET A 1 97 ? -23.188 -16.050 59.952 1.00 77.62 97 MET A N 1
ATOM 737 C CA . MET A 1 97 ? -23.251 -16.359 58.524 1.00 77.62 97 MET A CA 1
ATOM 738 C C . MET A 1 97 ? -24.074 -15.332 57.734 1.00 77.62 97 MET A C 1
ATOM 740 O O . MET A 1 97 ? -23.641 -14.908 56.660 1.00 77.62 97 MET A O 1
ATOM 744 N N . LEU A 1 98 ? -25.242 -14.927 58.242 1.00 77.75 98 LEU A N 1
ATOM 745 C CA . LEU A 1 98 ? -26.065 -13.896 57.605 1.00 77.75 98 LEU A CA 1
ATOM 746 C C . LEU A 1 98 ? -25.341 -12.549 57.557 1.00 77.75 98 LEU A C 1
ATOM 748 O O . LEU A 1 98 ? -25.337 -11.905 56.509 1.00 77.75 98 LEU A O 1
ATOM 752 N N . GLU A 1 99 ? -24.676 -12.162 58.647 1.00 83.00 99 GLU A N 1
ATOM 753 C CA . GLU A 1 99 ? -23.857 -10.949 58.709 1.00 83.00 99 GLU A CA 1
ATOM 754 C C . GLU A 1 99 ? -22.754 -10.968 57.640 1.00 83.00 99 GLU A C 1
ATOM 756 O O . GLU A 1 99 ? -22.590 -10.007 56.887 1.00 83.00 99 GLU A O 1
ATOM 761 N N . LYS A 1 100 ? -22.042 -12.089 57.489 1.00 81.69 100 LYS A N 1
ATOM 762 C CA . LYS A 1 100 ? -20.978 -12.239 56.485 1.00 81.69 100 LYS A CA 1
ATOM 763 C C . LYS A 1 100 ? -21.491 -12.195 55.047 1.00 81.69 100 LYS A C 1
ATOM 765 O O . LYS A 1 100 ? -20.853 -11.592 54.185 1.00 81.69 100 LYS A O 1
ATOM 770 N N . VAL A 1 101 ? -22.645 -12.802 54.772 1.00 80.00 101 VAL A N 1
ATOM 771 C CA . VAL A 1 101 ? -23.302 -12.715 53.456 1.00 80.00 101 VAL A CA 1
ATOM 772 C C . VAL A 1 101 ? -23.739 -11.276 53.164 1.00 80.00 101 VAL A C 1
ATOM 774 O O . VAL A 1 101 ? -23.575 -10.806 52.038 1.00 80.00 101 VAL A O 1
ATOM 777 N N . GLN A 1 102 ? -24.225 -10.548 54.170 1.00 82.00 102 GLN A N 1
ATOM 778 C CA . GLN A 1 102 ? -24.610 -9.145 54.033 1.00 82.00 102 GLN A CA 1
ATOM 779 C C . GLN A 1 102 ? -23.397 -8.234 53.776 1.00 82.00 102 GLN A C 1
ATOM 781 O O . GLN A 1 102 ? -23.457 -7.379 52.893 1.00 82.00 102 GLN A O 1
ATOM 786 N N . LEU A 1 103 ? -22.272 -8.465 54.462 1.00 84.50 103 LEU A N 1
ATOM 787 C CA . LEU A 1 103 ? -21.004 -7.770 54.202 1.00 84.50 103 LEU A CA 1
ATOM 788 C C . LEU A 1 103 ? -20.482 -8.025 52.781 1.00 84.50 103 LEU A C 1
ATOM 790 O O . LEU A 1 103 ? -20.055 -7.085 52.112 1.00 84.50 103 LEU A O 1
ATOM 794 N N . LEU A 1 104 ? -20.562 -9.266 52.290 1.00 80.94 104 LEU A N 1
ATOM 795 C CA . LEU A 1 104 ? -20.218 -9.600 50.905 1.00 80.94 104 LEU A CA 1
ATOM 796 C C . LEU A 1 104 ? -21.116 -8.859 49.906 1.00 80.94 104 LEU A C 1
ATOM 798 O O . LEU A 1 104 ? -20.613 -8.292 48.938 1.00 80.94 104 LEU A O 1
ATOM 802 N N . SER A 1 105 ? -22.429 -8.821 50.151 1.00 79.75 105 SER A N 1
ATOM 803 C CA . SER A 1 105 ? -23.370 -8.062 49.319 1.00 79.75 105 SER A CA 1
ATOM 804 C C . SER A 1 105 ? -22.993 -6.583 49.255 1.00 79.75 105 SER A C 1
ATOM 806 O O . SER A 1 105 ? -22.946 -6.007 48.171 1.00 79.75 105 SER A O 1
ATOM 808 N N . GLN A 1 106 ? -22.679 -5.978 50.403 1.00 81.88 106 GLN A N 1
ATOM 809 C CA . GLN A 1 106 ? -22.292 -4.572 50.481 1.00 81.88 106 GLN A CA 1
ATOM 810 C C . GLN A 1 106 ? -20.947 -4.311 49.786 1.00 81.88 106 GLN A C 1
ATOM 812 O O . GLN A 1 106 ? -20.789 -3.309 49.093 1.00 81.88 106 GLN A O 1
ATOM 817 N N . ALA A 1 107 ? -19.979 -5.222 49.921 1.00 79.12 107 ALA A N 1
ATOM 818 C CA . ALA A 1 107 ? -18.704 -5.133 49.214 1.00 79.12 107 ALA A CA 1
ATOM 819 C C . ALA A 1 107 ? -18.887 -5.230 47.691 1.00 79.12 107 ALA A C 1
ATOM 821 O O . ALA A 1 107 ? -18.260 -4.469 46.955 1.00 79.12 107 ALA A O 1
ATOM 822 N N . LEU A 1 108 ? -19.764 -6.121 47.217 1.00 73.31 108 LEU A N 1
ATOM 823 C CA . LEU A 1 108 ? -20.109 -6.245 45.800 1.00 73.31 108 LEU A CA 1
ATOM 824 C C . LEU A 1 108 ? -20.798 -4.990 45.267 1.00 73.31 108 LEU A C 1
ATOM 826 O O . LEU A 1 108 ? -20.416 -4.509 44.204 1.00 73.31 108 LEU A O 1
ATOM 830 N N . GLU A 1 109 ? -21.769 -4.438 45.994 1.00 77.88 109 GLU A N 1
ATOM 831 C CA . GLU A 1 109 ? -22.461 -3.201 45.617 1.00 77.88 109 GLU A CA 1
ATOM 832 C C . GLU A 1 109 ? -21.482 -2.024 45.529 1.00 77.88 109 GLU A C 1
ATOM 834 O O . GLU A 1 109 ? -21.369 -1.390 44.477 1.00 77.88 109 GLU A O 1
ATOM 839 N N . ASN A 1 110 ? -20.684 -1.812 46.581 1.00 81.44 110 ASN A N 1
ATOM 840 C CA . ASN A 1 110 ? -19.676 -0.755 46.624 1.00 81.44 110 ASN A CA 1
ATOM 841 C C . ASN A 1 110 ? -18.665 -0.888 45.478 1.00 81.44 110 ASN A C 1
ATOM 843 O O . ASN A 1 110 ? -18.365 0.099 44.807 1.00 81.44 110 ASN A O 1
ATOM 847 N N . LYS A 1 111 ? -18.155 -2.100 45.216 1.00 82.69 111 LYS A N 1
ATOM 848 C CA . LYS A 1 111 ? -17.173 -2.314 44.146 1.00 82.69 111 LYS A CA 1
ATOM 849 C C . LYS A 1 111 ? -17.785 -2.177 42.755 1.00 82.69 111 LYS A C 1
ATOM 851 O O . LYS A 1 111 ? -17.139 -1.640 41.859 1.00 82.69 111 LYS A O 1
ATOM 856 N N . THR A 1 112 ? -19.028 -2.617 42.573 1.00 75.56 112 THR A N 1
ATOM 857 C CA . THR A 1 112 ? -19.785 -2.431 41.325 1.00 75.56 112 THR A CA 1
ATOM 858 C C . THR A 1 112 ? -19.979 -0.945 41.036 1.00 75.56 112 THR A C 1
ATOM 860 O O . THR A 1 112 ? -19.783 -0.509 39.901 1.00 75.56 112 THR A O 1
ATOM 863 N N . GLN A 1 113 ? -20.298 -0.151 42.063 1.00 79.31 113 GLN A N 1
ATOM 864 C CA . GLN A 1 113 ? -20.429 1.297 41.945 1.00 79.31 113 GLN A CA 1
ATOM 865 C C . GLN A 1 113 ? -19.075 1.972 41.669 1.00 79.31 113 GLN A C 1
ATOM 867 O O . GLN A 1 113 ? -18.983 2.789 40.756 1.00 79.31 113 GLN A O 1
ATOM 872 N N . GLU A 1 114 ? -18.013 1.600 42.391 1.00 80.62 114 GLU A N 1
ATOM 873 C CA . GLU A 1 114 ? -16.650 2.117 42.189 1.00 80.62 114 GLU A CA 1
ATOM 874 C C . GLU A 1 114 ? -16.145 1.847 40.763 1.00 80.62 114 GLU A C 1
ATOM 876 O O . GLU A 1 114 ? -15.769 2.777 40.045 1.00 80.62 114 GLU A O 1
ATOM 881 N N . LEU A 1 115 ? -16.174 0.581 40.329 1.00 79.38 115 LEU A N 1
ATOM 882 C CA . LEU A 1 115 ? -15.743 0.190 38.988 1.00 79.38 115 LEU A CA 1
ATOM 883 C C . LEU A 1 115 ? -16.678 0.740 37.910 1.00 79.38 115 LEU A C 1
ATOM 885 O O . LEU A 1 115 ? -16.208 1.049 36.822 1.00 79.38 115 LEU A O 1
ATOM 889 N N . GLY A 1 116 ? -17.972 0.907 38.197 1.00 77.56 116 GLY A N 1
ATOM 890 C CA . GLY A 1 116 ? -18.926 1.562 37.300 1.00 77.56 116 GLY A CA 1
ATOM 891 C C . GLY A 1 116 ? -18.549 3.016 37.032 1.00 77.56 116 GLY A C 1
ATOM 892 O O . GLY A 1 116 ? -18.446 3.417 35.878 1.00 77.56 116 GLY A O 1
ATOM 893 N N . VAL A 1 117 ? -18.247 3.786 38.082 1.00 80.69 117 VAL A N 1
ATOM 894 C CA . VAL A 1 117 ? -17.796 5.181 37.950 1.00 80.69 117 VAL A CA 1
ATOM 895 C C . VAL A 1 117 ? -16.468 5.266 37.194 1.00 80.69 117 VAL A C 1
ATOM 897 O O . VAL A 1 117 ? -16.330 6.097 36.296 1.00 80.69 117 VAL A O 1
ATOM 900 N N . GLN A 1 118 ? -15.500 4.397 37.509 1.00 78.44 118 GLN A N 1
ATOM 901 C CA . GLN A 1 118 ? -14.220 4.355 36.792 1.00 78.44 118 GLN A CA 1
ATOM 902 C C . GLN A 1 118 ? -14.400 3.974 35.320 1.00 78.44 118 GLN A C 1
ATOM 904 O O . GLN A 1 118 ? -13.797 4.594 34.445 1.00 78.44 118 GLN A O 1
ATOM 909 N N . PHE A 1 119 ? -15.252 2.989 35.036 1.00 79.00 119 PHE A N 1
ATOM 910 C CA . PHE A 1 119 ? -15.552 2.547 33.683 1.00 79.00 119 PHE A CA 1
ATOM 911 C C . PHE A 1 119 ? -16.229 3.650 32.866 1.00 79.00 119 PHE A C 1
ATOM 913 O O . PHE A 1 119 ? -15.771 3.934 31.762 1.00 79.00 119 PHE A O 1
ATOM 920 N N . SER A 1 120 ? -17.251 4.318 33.412 1.00 81.25 120 SER A N 1
ATOM 921 C CA . SER A 1 120 ? -17.915 5.443 32.745 1.00 81.25 120 SER A CA 1
ATOM 922 C C . SER A 1 120 ? -16.957 6.611 32.516 1.00 81.25 120 SER A C 1
ATOM 924 O O . SER A 1 120 ? -16.918 7.159 31.421 1.00 81.25 120 SER A O 1
ATOM 926 N N . SER A 1 121 ? -16.123 6.950 33.503 1.00 84.81 121 SER A N 1
ATOM 927 C CA . SER A 1 121 ? -15.093 7.990 33.362 1.00 84.81 121 SER A CA 1
ATOM 928 C C . SER A 1 121 ? -14.087 7.659 32.250 1.00 84.81 121 SER A C 1
ATOM 930 O O . SER A 1 121 ? -13.790 8.497 31.393 1.00 84.81 121 SER A O 1
ATOM 932 N N . ASN A 1 122 ? -13.610 6.412 32.203 1.00 80.50 122 ASN A N 1
ATOM 933 C CA . ASN A 1 122 ? -12.703 5.948 31.157 1.00 80.50 122 ASN A CA 1
ATOM 934 C C . ASN A 1 122 ? -13.386 5.919 29.780 1.00 80.50 122 ASN A C 1
ATOM 936 O O . ASN A 1 122 ? -12.790 6.348 28.799 1.00 80.50 122 ASN A O 1
ATOM 940 N N . SER A 1 123 ? -14.643 5.470 29.705 1.00 82.25 123 SER A N 1
ATOM 941 C CA . SER A 1 123 ? -15.448 5.487 28.478 1.00 82.25 123 SER A CA 1
ATOM 942 C C . SER A 1 123 ? -15.609 6.910 27.935 1.00 82.25 123 SER A C 1
ATOM 944 O O . SER A 1 123 ? -15.347 7.137 26.756 1.00 82.25 123 SER A O 1
ATOM 946 N N . THR A 1 124 ? -15.945 7.883 28.788 1.00 88.56 124 THR A N 1
ATOM 947 C CA . THR A 1 124 ? -16.032 9.303 28.411 1.00 88.56 124 THR A CA 1
ATOM 948 C C . THR A 1 124 ? -14.691 9.853 27.941 1.00 88.56 124 THR A C 1
ATOM 950 O O . THR A 1 124 ? -14.629 10.468 26.883 1.00 88.56 124 THR A O 1
ATOM 953 N N . THR A 1 125 ? -13.603 9.570 28.661 1.00 88.56 125 THR A N 1
ATOM 954 C CA . THR A 1 125 ? -12.255 10.031 28.284 1.00 88.56 125 THR A CA 1
ATOM 955 C C . THR A 1 125 ? -11.833 9.485 26.916 1.00 88.56 125 THR A C 1
ATOM 957 O O . THR A 1 125 ? -11.328 10.225 26.073 1.00 88.56 125 THR A O 1
ATOM 960 N N . GLN A 1 126 ? -12.064 8.191 26.671 1.00 87.56 126 GLN A N 1
ATOM 961 C CA . GLN A 1 126 ? -11.773 7.552 25.385 1.00 87.56 126 GLN A CA 1
ATOM 962 C C . GLN A 1 126 ? -12.649 8.128 24.268 1.00 87.56 126 GLN A C 1
ATOM 964 O O . GLN A 1 126 ? -12.137 8.474 23.205 1.00 87.56 126 GLN A O 1
ATOM 969 N N . TYR A 1 127 ? -13.953 8.289 24.515 1.00 92.75 127 TYR A N 1
ATOM 970 C CA . TYR A 1 127 ? -14.868 8.929 23.570 1.00 92.75 127 TYR A CA 1
ATOM 971 C C . TYR A 1 127 ? -14.381 10.327 23.178 1.00 92.75 127 TYR A C 1
ATOM 973 O O . TYR A 1 127 ? -14.270 10.616 21.990 1.00 92.75 127 TYR A O 1
ATOM 981 N N . GLU A 1 128 ? -14.044 11.180 24.148 1.00 93.94 128 GLU A N 1
ATOM 982 C CA . GLU A 1 128 ? -13.564 12.540 23.891 1.00 93.94 128 GLU A CA 1
ATOM 983 C C . GLU A 1 128 ? -12.266 12.538 23.077 1.00 93.94 128 GLU A C 1
ATOM 985 O O . GLU A 1 128 ? -12.142 13.298 22.114 1.00 93.94 128 GLU A O 1
ATOM 990 N N . ALA A 1 129 ? -11.323 11.650 23.409 1.00 94.12 129 ALA A N 1
ATOM 991 C CA . ALA A 1 129 ? -10.073 11.503 22.673 1.00 94.12 129 ALA A CA 1
ATOM 992 C C . ALA A 1 129 ? -10.317 11.131 21.200 1.00 94.12 129 ALA A C 1
ATOM 994 O O . ALA A 1 129 ? -9.826 11.819 20.302 1.00 94.12 129 ALA A O 1
ATOM 995 N N . TYR A 1 130 ? -11.120 10.097 20.934 1.00 95.38 130 TYR A N 1
ATOM 996 C CA . TYR A 1 130 ? -11.424 9.683 19.563 1.00 95.38 130 TYR A CA 1
ATOM 997 C C . TYR A 1 130 ? -12.274 10.705 18.815 1.00 95.38 130 TYR A C 1
ATOM 999 O O . TYR A 1 130 ? -12.008 10.969 17.646 1.00 95.38 130 TYR A O 1
ATOM 1007 N N . ASN A 1 131 ? -13.246 11.333 19.474 1.00 95.25 131 ASN A N 1
ATOM 1008 C CA . ASN A 1 131 ? -14.066 12.383 18.879 1.00 95.25 131 ASN A CA 1
ATOM 1009 C C . ASN A 1 131 ? -13.208 13.580 18.428 1.00 95.25 131 ASN A C 1
ATOM 1011 O O . ASN A 1 131 ? -13.400 14.099 17.328 1.00 95.25 131 ASN A O 1
ATOM 1015 N N . ASN A 1 132 ? -12.212 13.969 19.229 1.00 96.06 132 ASN A N 1
ATOM 1016 C CA . ASN A 1 132 ? -11.252 15.008 18.859 1.00 96.06 132 ASN A CA 1
ATOM 1017 C C . ASN A 1 132 ? -10.358 14.576 17.686 1.00 96.06 132 ASN A C 1
ATOM 1019 O O . ASN A 1 132 ? -10.167 15.353 16.748 1.00 96.06 132 ASN A O 1
ATOM 1023 N N . SER A 1 133 ? -9.852 13.337 17.691 1.00 97.06 133 SER A N 1
ATOM 1024 C CA . SER A 1 133 ? -9.060 12.800 16.575 1.00 97.06 133 SER A CA 1
ATOM 1025 C C . SER A 1 133 ? -9.863 12.730 15.274 1.00 97.06 133 SER A C 1
ATOM 1027 O O . SER A 1 133 ? -9.352 13.112 14.221 1.00 97.06 133 SER A O 1
ATOM 1029 N N . VAL A 1 134 ? -11.132 12.317 15.337 1.00 97.25 134 VAL A N 1
ATOM 1030 C CA . VAL A 1 134 ? -12.047 12.298 14.188 1.00 97.25 134 VAL A CA 1
ATOM 1031 C C . VAL A 1 134 ? -12.282 13.712 13.659 1.00 97.25 134 VAL A C 1
ATOM 1033 O O . VAL A 1 134 ? -12.184 13.925 12.455 1.00 97.25 134 VAL A O 1
ATOM 1036 N N . ALA A 1 135 ? -12.516 14.703 14.524 1.00 96.12 135 ALA A N 1
ATOM 1037 C CA . ALA A 1 135 ? -12.703 16.094 14.102 1.00 96.12 135 ALA A CA 1
ATOM 1038 C C . ALA A 1 135 ? -11.445 16.692 13.439 1.00 96.12 135 ALA A C 1
ATOM 1040 O O . ALA A 1 135 ? -11.529 17.364 12.403 1.00 96.12 135 ALA A O 1
ATOM 1041 N N . ALA A 1 136 ? -10.266 16.417 14.003 1.00 96.06 136 ALA A N 1
ATOM 1042 C CA . ALA A 1 136 ? -8.993 16.835 13.424 1.00 96.06 136 ALA A CA 1
ATOM 1043 C C . ALA A 1 136 ? -8.756 16.179 12.055 1.00 96.06 136 ALA A C 1
ATOM 1045 O O . ALA A 1 136 ? -8.358 16.852 11.101 1.00 96.06 136 ALA A O 1
ATOM 1046 N N . LEU A 1 137 ? -9.039 14.878 11.935 1.00 96.75 137 LEU A N 1
ATOM 1047 C CA . LEU A 1 137 ? -8.883 14.150 10.682 1.00 96.75 137 LEU A CA 1
ATOM 1048 C C . LEU A 1 137 ? -9.901 14.595 9.628 1.00 96.75 137 LEU A C 1
ATOM 1050 O O . LEU A 1 137 ? -9.518 14.785 8.480 1.00 96.75 137 LEU A O 1
ATOM 1054 N N . SER A 1 138 ? -11.150 14.855 10.019 1.00 96.88 138 SER A N 1
ATOM 1055 C CA . SER A 1 138 ? -12.187 15.425 9.149 1.00 96.88 138 SER A CA 1
ATOM 1056 C C . SER A 1 138 ? -11.702 16.718 8.494 1.00 96.88 138 SER A C 1
ATOM 1058 O O . SER A 1 138 ? -11.737 16.843 7.275 1.00 96.88 138 SER A O 1
ATOM 1060 N N . SER A 1 139 ? -11.134 17.636 9.282 1.00 95.75 139 SER A N 1
ATOM 1061 C CA . SER A 1 139 ? -10.604 18.907 8.764 1.00 95.75 139 SER A CA 1
ATOM 1062 C C . SER A 1 139 ? -9.474 18.702 7.745 1.00 95.75 139 SER A C 1
ATOM 1064 O O . SER A 1 139 ? -9.355 19.441 6.763 1.00 95.75 139 SER A O 1
ATOM 1066 N N . ARG A 1 140 ? -8.634 17.680 7.958 1.00 96.94 140 ARG A N 1
ATOM 1067 C CA . ARG A 1 140 ? -7.558 17.307 7.029 1.00 96.94 140 ARG A CA 1
ATOM 1068 C C . ARG A 1 140 ? -8.107 16.686 5.747 1.00 96.94 140 ARG A C 1
ATOM 1070 O O . ARG A 1 140 ? -7.633 17.045 4.675 1.00 96.94 140 ARG A O 1
ATOM 1077 N N . VAL A 1 141 ? -9.102 15.804 5.851 1.00 97.38 141 VAL A N 1
ATOM 1078 C CA . VAL A 1 141 ? -9.794 15.195 4.703 1.00 97.38 141 VAL A CA 1
ATOM 1079 C C . VAL A 1 141 ? -10.459 16.270 3.844 1.00 97.38 141 VAL A C 1
ATOM 1081 O O . VAL A 1 141 ? -10.288 16.278 2.625 1.00 97.38 141 VAL A O 1
ATOM 1084 N N . ASP A 1 142 ? -11.147 17.229 4.462 1.00 95.69 142 ASP A N 1
ATOM 1085 C CA . ASP A 1 142 ? -11.794 18.334 3.749 1.00 95.69 142 ASP A CA 1
ATOM 1086 C C . ASP A 1 142 ? -10.785 19.184 2.963 1.00 95.69 142 ASP A C 1
ATOM 1088 O O . ASP A 1 142 ? -11.058 19.599 1.831 1.00 95.69 142 ASP A O 1
ATOM 1092 N N . SER A 1 143 ? -9.588 19.363 3.529 1.00 96.31 143 SER A N 1
ATOM 1093 C CA . SER A 1 143 ? -8.492 20.150 2.952 1.00 96.31 143 SER A CA 1
ATOM 1094 C C . SER A 1 143 ? -7.719 19.440 1.832 1.00 96.31 143 SER A C 1
ATOM 1096 O O . SER A 1 143 ? -6.882 20.079 1.192 1.00 96.31 143 SER A O 1
ATOM 1098 N N . ILE A 1 144 ? -7.996 18.155 1.566 1.00 97.12 144 ILE A N 1
ATOM 1099 C CA . ILE A 1 144 ? -7.365 17.415 0.466 1.00 97.12 144 ILE A CA 1
ATOM 1100 C C . ILE A 1 144 ? -7.622 18.148 -0.849 1.00 97.12 144 ILE A C 1
ATOM 1102 O O . ILE A 1 144 ? -8.778 18.328 -1.259 1.00 97.12 144 ILE A O 1
ATOM 1106 N N . ASN A 1 145 ? -6.527 18.518 -1.505 1.00 95.56 145 ASN A N 1
ATOM 1107 C CA . ASN A 1 145 ? -6.489 19.204 -2.787 1.00 95.56 145 ASN A CA 1
ATOM 1108 C C . ASN A 1 145 ? -5.600 18.493 -3.833 1.00 95.56 145 ASN A C 1
ATOM 1110 O O . ASN A 1 145 ? -5.565 18.928 -4.986 1.00 95.56 145 ASN A O 1
ATOM 1114 N N . SER A 1 146 ? -4.915 17.404 -3.461 1.00 94.44 146 SER A N 1
ATOM 1115 C CA . SER A 1 146 ? -3.993 16.672 -4.337 1.00 94.44 146 SER A CA 1
ATOM 1116 C C . SER A 1 146 ? -3.973 15.151 -4.092 1.00 94.44 146 SER A C 1
ATOM 1118 O O . SER A 1 146 ? -4.277 14.691 -2.986 1.00 94.44 146 SER A O 1
ATOM 1120 N N . PRO A 1 147 ? -3.534 14.342 -5.080 1.00 92.31 147 PRO A N 1
ATOM 1121 C CA . PRO A 1 147 ? -3.344 12.900 -4.901 1.00 92.31 147 PRO A CA 1
ATOM 1122 C C . PRO A 1 147 ? -2.404 12.509 -3.756 1.00 92.31 147 PRO A C 1
ATOM 1124 O O . PRO A 1 147 ? -2.663 11.555 -3.026 1.00 92.31 147 PRO A O 1
ATOM 1127 N N . ASN A 1 148 ? -1.310 13.253 -3.571 1.00 90.25 148 ASN A N 1
ATOM 1128 C CA . ASN A 1 148 ? -0.321 12.940 -2.538 1.00 90.25 148 ASN A CA 1
ATOM 1129 C C . ASN A 1 148 ? -0.897 13.115 -1.127 1.00 90.25 148 ASN A C 1
ATOM 1131 O O . ASN A 1 148 ? -0.563 12.349 -0.222 1.00 90.25 148 ASN A O 1
ATOM 1135 N N . GLU A 1 149 ? -1.796 14.082 -0.935 1.00 93.44 149 GLU A N 1
ATOM 1136 C CA . GLU A 1 149 ? -2.500 14.260 0.336 1.00 93.44 149 GLU A CA 1
ATOM 1137 C C . GLU A 1 149 ? -3.480 13.112 0.611 1.00 93.44 149 GLU A C 1
ATOM 1139 O O . GLU A 1 149 ? -3.547 12.656 1.752 1.00 93.44 149 GLU A O 1
ATOM 1144 N N . VAL A 1 150 ? -4.166 12.580 -0.416 1.00 94.38 150 VAL A N 1
ATOM 1145 C CA . VAL A 1 150 ? -5.022 11.380 -0.284 1.00 94.38 150 VAL A CA 1
ATOM 1146 C C . VAL A 1 150 ? -4.217 10.200 0.266 1.00 94.38 150 VAL A C 1
ATOM 1148 O O . VAL A 1 150 ? -4.646 9.552 1.224 1.00 94.38 150 VAL A O 1
ATOM 1151 N N . ILE A 1 151 ? -3.040 9.941 -0.311 1.00 90.38 151 ILE A N 1
ATOM 1152 C CA . ILE A 1 151 ? -2.159 8.833 0.093 1.00 90.38 151 ILE A CA 1
ATOM 1153 C C . ILE A 1 151 ? -1.622 9.050 1.513 1.00 90.38 151 ILE A C 1
ATOM 1155 O O . ILE A 1 151 ? -1.586 8.118 2.314 1.00 90.38 151 ILE A O 1
ATOM 1159 N N . SER A 1 152 ? -1.215 10.280 1.836 1.00 91.56 152 SER A N 1
ATOM 1160 C CA . SER A 1 152 ? -0.678 10.631 3.155 1.00 91.56 152 SER A CA 1
ATOM 1161 C C . SER A 1 152 ? -1.715 10.435 4.267 1.00 91.56 152 SER A C 1
ATOM 1163 O O . SER A 1 152 ? -1.425 9.817 5.290 1.00 91.56 152 SER A O 1
ATOM 1165 N N . ILE A 1 153 ? -2.950 10.894 4.044 1.00 95.69 153 ILE A N 1
ATOM 1166 C CA . ILE A 1 153 ? -4.035 10.823 5.032 1.00 95.69 153 ILE A CA 1
ATOM 1167 C C . ILE A 1 153 ? -4.562 9.397 5.220 1.00 95.69 153 ILE A C 1
ATOM 1169 O O . ILE A 1 153 ? -5.035 9.078 6.310 1.00 95.69 153 ILE A O 1
ATOM 1173 N N . PHE A 1 154 ? -4.438 8.525 4.211 1.00 94.62 154 PHE A N 1
ATOM 1174 C CA . PHE A 1 154 ? -4.905 7.138 4.291 1.00 94.62 154 PHE A CA 1
ATOM 1175 C C . PHE A 1 154 ? -4.403 6.414 5.544 1.00 94.62 154 PHE A C 1
ATOM 1177 O O . PHE A 1 154 ? -5.189 5.793 6.250 1.00 94.62 154 PHE A O 1
ATOM 1184 N N . LYS A 1 155 ? -3.101 6.521 5.837 1.00 91.56 155 LYS A N 1
ATOM 1185 C CA . LYS A 1 155 ? -2.475 5.810 6.962 1.00 91.56 155 LYS A CA 1
ATOM 1186 C C . LYS A 1 155 ? -3.023 6.265 8.311 1.00 91.56 155 LYS A C 1
ATOM 1188 O O . LYS A 1 155 ? -3.255 5.444 9.193 1.00 91.56 155 LYS A O 1
ATOM 1193 N N . ASP A 1 156 ? -3.253 7.566 8.453 1.00 94.69 156 ASP A N 1
ATOM 1194 C CA . ASP A 1 156 ? -3.792 8.138 9.684 1.00 94.69 156 ASP A CA 1
ATOM 1195 C C . ASP A 1 156 ? -5.263 7.748 9.870 1.00 94.69 156 ASP A C 1
ATOM 1197 O O . ASP A 1 156 ? -5.683 7.436 10.983 1.00 94.69 156 ASP A O 1
ATOM 1201 N N . LEU A 1 157 ? -6.032 7.713 8.774 1.00 95.75 157 LEU A N 1
ATOM 1202 C CA . LEU A 1 157 ? -7.410 7.229 8.776 1.00 95.75 157 LEU A CA 1
ATOM 1203 C C . LEU A 1 157 ? -7.478 5.743 9.134 1.00 95.75 157 LEU A C 1
ATOM 1205 O O . LEU A 1 157 ? -8.229 5.373 10.030 1.00 95.75 157 LEU A O 1
ATOM 1209 N N . GLU A 1 158 ? -6.674 4.903 8.484 1.00 95.50 158 GLU A N 1
ATOM 1210 C CA . GLU A 1 158 ? -6.602 3.465 8.758 1.00 95.50 158 GLU A CA 1
ATOM 1211 C C . GLU A 1 158 ? -6.266 3.192 10.230 1.00 95.50 158 GLU A C 1
ATOM 1213 O O . GLU A 1 158 ? -6.966 2.415 10.883 1.00 95.50 158 GLU A O 1
ATOM 1218 N N . SER A 1 159 ? -5.245 3.868 10.770 1.00 95.31 159 SER A N 1
ATOM 1219 C CA . SER A 1 159 ? -4.858 3.730 12.178 1.00 95.31 159 SER A CA 1
ATOM 1220 C C . SER A 1 159 ? -5.991 4.138 13.115 1.00 95.31 159 SER A C 1
ATOM 1222 O O . SER A 1 159 ? -6.341 3.379 14.014 1.00 95.31 159 SER A O 1
ATOM 1224 N N . LEU A 1 160 ? -6.613 5.300 12.883 1.00 95.44 160 LEU A N 1
ATOM 1225 C CA . LEU A 1 160 ? -7.701 5.791 13.727 1.00 95.44 160 LEU A CA 1
ATOM 1226 C C . LEU A 1 160 ? -8.901 4.835 13.726 1.00 95.44 160 LEU A C 1
ATOM 1228 O O . LEU A 1 160 ? -9.449 4.528 14.783 1.00 95.44 160 LEU A O 1
ATOM 1232 N N . LEU A 1 161 ? -9.311 4.354 12.549 1.00 94.44 161 LEU A N 1
ATOM 1233 C CA . LEU A 1 161 ? -10.442 3.433 12.422 1.00 94.44 161 LEU A CA 1
ATOM 1234 C C . LEU A 1 161 ? -10.157 2.090 13.100 1.00 94.44 161 LEU A C 1
ATOM 1236 O O . LEU A 1 161 ? -11.044 1.528 13.746 1.00 94.44 161 LEU A O 1
ATOM 1240 N N . LYS A 1 162 ? -8.920 1.593 12.993 1.00 95.31 162 LYS A N 1
ATOM 1241 C CA . LYS A 1 162 ? -8.486 0.382 13.688 1.00 95.31 162 LYS A CA 1
ATOM 1242 C C . LYS A 1 162 ? -8.535 0.564 15.205 1.00 95.31 162 LYS A C 1
ATOM 1244 O O . LYS A 1 162 ? -9.136 -0.267 15.883 1.00 95.31 162 LYS A O 1
ATOM 1249 N N . ASP A 1 163 ? -7.994 1.666 15.718 1.00 92.69 163 ASP A N 1
ATOM 1250 C CA . ASP A 1 163 ? -7.977 1.960 17.154 1.00 92.69 163 ASP A CA 1
ATOM 1251 C C . ASP A 1 163 ? -9.401 2.090 17.723 1.00 92.69 163 ASP A C 1
ATOM 1253 O O . ASP A 1 163 ? -9.698 1.553 18.794 1.00 92.69 163 ASP A O 1
ATOM 1257 N N . ILE A 1 164 ? -10.314 2.741 16.990 1.00 91.31 164 ILE A N 1
ATOM 1258 C CA . ILE A 1 164 ? -11.740 2.828 17.348 1.00 91.31 164 ILE A CA 1
ATOM 1259 C C . ILE A 1 164 ? -12.381 1.433 17.376 1.00 91.31 164 ILE A C 1
ATOM 1261 O O . ILE A 1 164 ? -13.106 1.102 18.316 1.00 91.31 164 ILE A O 1
ATOM 1265 N N . GLY A 1 165 ? -12.101 0.594 16.374 1.00 88.44 165 GLY A N 1
ATOM 1266 C CA . GLY A 1 165 ? -12.607 -0.779 16.308 1.00 88.44 165 GLY A CA 1
ATOM 1267 C C . GLY A 1 165 ? -12.142 -1.639 17.488 1.00 88.44 165 GLY A C 1
ATOM 1268 O O . GLY A 1 165 ? -12.957 -2.319 18.122 1.00 88.44 165 GLY A O 1
ATOM 1269 N N . GLU A 1 166 ? -10.854 -1.561 17.832 1.00 88.62 166 GLU A N 1
ATOM 1270 C CA . GLU A 1 166 ? -10.249 -2.274 18.966 1.00 88.62 166 GLU A CA 1
ATOM 1271 C C . GLU A 1 166 ? -10.827 -1.819 20.319 1.00 88.62 166 GLU A C 1
ATOM 1273 O O . GLU A 1 166 ? -11.002 -2.637 21.225 1.00 88.62 166 GLU A O 1
ATOM 1278 N N . ASN A 1 167 ? -11.224 -0.547 20.435 1.00 83.81 167 ASN A N 1
ATOM 1279 C CA . ASN A 1 167 ? -11.793 0.037 21.656 1.00 83.81 167 ASN A CA 1
ATOM 1280 C C . ASN A 1 167 ? -13.330 0.106 21.672 1.00 83.81 167 ASN A C 1
ATOM 1282 O O . ASN A 1 167 ? -13.926 0.657 22.604 1.00 83.81 167 ASN A O 1
ATOM 1286 N N . SER A 1 168 ? -13.993 -0.518 20.695 1.00 82.12 168 SER A N 1
ATOM 1287 C CA . SER A 1 168 ? -15.453 -0.482 20.512 1.00 82.12 168 SER A CA 1
ATOM 1288 C C . SER A 1 168 ? -16.260 -0.849 21.762 1.00 82.12 168 SER A C 1
ATOM 1290 O O . SER A 1 168 ? -17.311 -0.267 22.002 1.00 82.12 168 SER A O 1
ATOM 1292 N N . ARG A 1 169 ? -15.774 -1.761 22.615 1.00 73.81 169 ARG A N 1
ATOM 1293 C CA . ARG A 1 169 ? -16.465 -2.139 23.866 1.00 73.81 169 ARG A CA 1
ATOM 1294 C C . ARG A 1 169 ? -16.628 -0.967 24.840 1.00 73.81 169 ARG A C 1
ATOM 1296 O O . ARG A 1 169 ? -17.692 -0.821 25.439 1.00 73.81 169 ARG A O 1
ATOM 1303 N N . TYR A 1 170 ? -15.594 -0.139 24.991 1.00 71.94 170 TYR A N 1
ATOM 1304 C CA . TYR A 1 170 ? -15.647 1.046 25.851 1.00 71.94 170 TYR A CA 1
ATOM 1305 C C . TYR A 1 170 ? -16.500 2.143 25.223 1.00 71.94 170 TYR A C 1
ATOM 1307 O O . TYR A 1 170 ? -17.277 2.791 25.922 1.00 71.94 170 TYR A O 1
ATOM 1315 N N . LEU A 1 171 ? -16.388 2.311 23.905 1.00 82.06 171 LEU A N 1
ATOM 1316 C CA . LEU A 1 171 ? -17.107 3.339 23.158 1.00 82.06 171 LEU A CA 1
ATOM 1317 C C . LEU A 1 171 ? -18.608 3.063 23.097 1.00 82.06 171 LEU A C 1
ATOM 1319 O O . LEU A 1 171 ? -19.387 3.969 23.353 1.00 82.06 171 LEU A O 1
ATOM 1323 N N . ASN A 1 172 ? -19.016 1.811 22.874 1.00 82.50 172 ASN A N 1
ATOM 1324 C CA . ASN A 1 172 ? -20.425 1.403 22.838 1.00 82.50 172 ASN A CA 1
ATOM 1325 C C . ASN A 1 172 ? -21.156 1.599 24.170 1.00 82.50 172 ASN A C 1
ATOM 1327 O O . ASN A 1 172 ? -22.381 1.565 24.202 1.00 82.50 172 ASN A O 1
ATOM 1331 N N . SER A 1 173 ? -20.412 1.759 25.263 1.00 77.38 173 SER A N 1
ATOM 1332 C CA . SER A 1 173 ? -20.981 2.009 26.586 1.00 77.38 173 SER A CA 1
ATOM 1333 C C . SER A 1 173 ? -21.153 3.502 26.892 1.00 77.38 173 SER A C 1
ATOM 1335 O O . SER A 1 173 ? -21.657 3.840 27.958 1.00 77.38 173 SER A O 1
ATOM 1337 N N . ASN A 1 174 ? -20.712 4.388 25.992 1.00 87.00 174 ASN A N 1
ATOM 1338 C CA . ASN A 1 174 ? -20.906 5.828 26.105 1.00 87.00 174 ASN A CA 1
ATOM 1339 C C . ASN A 1 174 ? -22.260 6.238 25.507 1.00 87.00 174 ASN A C 1
ATOM 1341 O O . ASN A 1 174 ? -22.628 5.768 24.430 1.00 87.00 174 ASN A O 1
ATOM 1345 N N . ASP A 1 175 ? -22.950 7.187 26.136 1.00 88.25 175 ASP A N 1
ATOM 1346 C CA . ASP A 1 175 ? -24.241 7.695 25.647 1.00 88.25 175 ASP A CA 1
ATOM 1347 C C . ASP A 1 175 ? -24.145 8.330 24.244 1.00 88.25 175 ASP A C 1
ATOM 1349 O O . ASP A 1 175 ? -25.101 8.295 23.468 1.00 88.25 175 ASP A O 1
ATOM 1353 N N . ASN A 1 176 ? -22.968 8.847 23.876 1.00 91.25 176 ASN A N 1
ATOM 1354 C CA . ASN A 1 176 ? -22.714 9.496 22.589 1.00 91.25 176 ASN A CA 1
ATOM 1355 C C . ASN A 1 176 ? -22.101 8.555 21.534 1.00 91.25 176 ASN A C 1
ATOM 1357 O O . ASN A 1 176 ? -21.639 9.015 20.489 1.00 91.25 176 ASN A O 1
ATOM 1361 N N . ALA A 1 177 ? -22.090 7.236 21.760 1.00 88.25 177 ALA A N 1
ATOM 1362 C CA . ALA A 1 177 ? -21.511 6.269 20.820 1.00 88.25 177 ALA A CA 1
ATOM 1363 C C . ALA A 1 177 ? -22.064 6.419 19.391 1.00 88.25 177 ALA A C 1
ATOM 1365 O O . ALA A 1 177 ? -21.314 6.379 18.417 1.00 88.25 177 ALA A O 1
ATOM 1366 N N . SER A 1 178 ? -23.377 6.644 19.271 1.00 91.62 178 SER A N 1
ATOM 1367 C CA . SER A 1 178 ? -24.049 6.837 17.979 1.00 91.62 178 SER A CA 1
ATOM 1368 C C . SER A 1 178 ? -23.553 8.076 17.225 1.00 91.62 178 SER A C 1
ATOM 1370 O O . SER A 1 178 ? -23.407 8.037 16.005 1.00 91.62 178 SER A O 1
ATOM 1372 N N . GLU A 1 179 ? -23.229 9.157 17.937 1.00 93.62 179 GLU A N 1
ATOM 1373 C CA . GLU A 1 179 ? -22.667 10.368 17.342 1.00 93.62 179 GLU A CA 1
ATOM 1374 C C . GLU A 1 179 ? -21.269 10.103 16.771 1.00 93.62 179 GLU A C 1
ATOM 1376 O O . GLU A 1 179 ? -20.978 10.508 15.644 1.00 93.62 179 GLU A O 1
ATOM 1381 N N . LEU A 1 180 ? -20.419 9.383 17.514 1.00 94.06 180 LEU A N 1
ATOM 1382 C CA . LEU A 1 180 ? -19.085 9.010 17.038 1.00 94.06 180 LEU A CA 1
ATOM 1383 C C . LEU A 1 180 ? -19.164 8.134 15.786 1.00 94.06 180 LEU A C 1
ATOM 1385 O O . LEU A 1 180 ? -18.436 8.392 14.831 1.00 94.06 180 LEU A O 1
ATOM 1389 N N . VAL A 1 181 ? -20.062 7.143 15.767 1.00 93.31 181 VAL A N 1
ATOM 1390 C CA . VAL A 1 181 ? -20.286 6.285 14.591 1.00 93.31 181 VAL A CA 1
ATOM 1391 C C . VAL A 1 181 ? -20.669 7.126 13.375 1.00 93.31 181 VAL A C 1
ATOM 1393 O O . VAL A 1 181 ? -20.030 7.003 12.334 1.00 93.31 181 VAL A O 1
ATOM 1396 N N . ASN A 1 182 ? -21.621 8.052 13.519 1.00 95.44 182 ASN A N 1
ATOM 1397 C CA . ASN A 1 182 ? -22.029 8.931 12.420 1.00 95.44 182 ASN A CA 1
ATOM 1398 C C . ASN A 1 182 ? -20.863 9.786 11.892 1.00 95.44 182 ASN A C 1
ATOM 1400 O O . ASN A 1 182 ? -20.723 9.968 10.683 1.00 95.44 182 ASN A O 1
ATOM 1404 N N . LYS A 1 183 ? -20.000 10.306 12.778 1.00 95.94 183 LYS A N 1
ATOM 1405 C CA . LYS A 1 183 ? -18.810 11.071 12.365 1.00 95.94 183 LYS A CA 1
ATOM 1406 C C . LYS A 1 183 ? -17.784 10.190 11.659 1.00 95.94 183 LYS A C 1
ATOM 1408 O O . LYS A 1 183 ? -17.216 10.613 10.658 1.00 95.94 183 LYS A O 1
ATOM 1413 N N . VAL A 1 184 ? -17.562 8.972 12.151 1.00 96.00 184 VAL A N 1
ATOM 1414 C CA . VAL A 1 184 ? -16.673 7.984 11.522 1.00 96.00 184 VAL A CA 1
ATOM 1415 C C . VAL A 1 184 ? -17.159 7.623 10.115 1.00 96.00 184 VAL A C 1
ATOM 1417 O O . VAL A 1 184 ? -16.369 7.614 9.171 1.00 96.00 184 VAL A O 1
ATOM 1420 N N . GLU A 1 185 ? -18.458 7.381 9.948 1.00 95.69 185 GLU A N 1
ATOM 1421 C CA . GLU A 1 185 ? -19.054 7.123 8.635 1.00 95.69 185 GLU A CA 1
ATOM 1422 C C . GLU A 1 185 ? -18.906 8.328 7.701 1.00 95.69 185 GLU A C 1
ATOM 1424 O O . GLU A 1 185 ? -18.530 8.164 6.538 1.00 95.69 185 GLU A O 1
ATOM 1429 N N . LEU A 1 186 ? -19.132 9.542 8.212 1.00 96.75 186 LEU A N 1
ATOM 1430 C CA . LEU A 1 186 ? -18.993 10.769 7.434 1.00 96.75 186 LEU A CA 1
ATOM 1431 C C . LEU A 1 186 ? -17.560 10.967 6.928 1.00 96.75 186 LEU A C 1
ATOM 1433 O O . LEU A 1 186 ? -17.378 11.197 5.732 1.00 96.75 186 LEU A O 1
ATOM 1437 N N . ILE A 1 187 ? -16.539 10.830 7.786 1.00 97.00 187 ILE A N 1
ATOM 1438 C CA . ILE A 1 187 ? -15.145 10.995 7.340 1.00 97.00 187 ILE A CA 1
ATOM 1439 C C . ILE A 1 187 ? -14.751 9.925 6.318 1.00 97.00 187 ILE A C 1
ATOM 1441 O O . ILE A 1 187 ? -14.011 10.223 5.381 1.00 97.00 187 ILE A O 1
ATOM 1445 N N . ALA A 1 188 ? -15.260 8.695 6.456 1.00 96.00 188 ALA A N 1
ATOM 1446 C CA . ALA A 1 188 ? -14.984 7.617 5.515 1.00 96.00 188 ALA A CA 1
ATOM 1447 C C . ALA A 1 188 ? -15.595 7.922 4.139 1.00 96.00 188 ALA A C 1
ATOM 1449 O O . ALA A 1 188 ? -14.926 7.762 3.117 1.00 96.00 188 ALA A O 1
ATOM 1450 N N . GLN A 1 189 ? -16.830 8.430 4.107 1.00 96.81 189 GLN A N 1
ATOM 1451 C CA . GLN A 1 189 ? -17.496 8.866 2.877 1.00 96.81 189 GLN A CA 1
ATOM 1452 C C . GLN A 1 189 ? -16.794 10.068 2.235 1.00 96.81 189 GLN A C 1
ATOM 1454 O O . GLN A 1 189 ? -16.567 10.072 1.025 1.00 96.81 189 GLN A O 1
ATOM 1459 N N . GLN A 1 190 ? -16.418 11.074 3.028 1.00 96.44 190 GLN A N 1
ATOM 1460 C CA . GLN A 1 190 ? -15.686 12.244 2.540 1.00 96.44 190 GLN A CA 1
ATOM 1461 C C . GLN A 1 190 ? -14.332 11.843 1.950 1.00 96.44 190 GLN A C 1
ATOM 1463 O O . GLN A 1 190 ? -13.989 12.269 0.847 1.00 96.44 190 GLN A O 1
ATOM 1468 N N . TYR A 1 191 ? -13.582 10.990 2.652 1.00 97.69 191 TYR A N 1
ATOM 1469 C CA . TYR A 1 191 ? -12.300 10.489 2.175 1.00 97.69 191 TYR A CA 1
ATOM 1470 C C . TYR A 1 191 ? -12.458 9.692 0.878 1.00 97.69 191 TYR A C 1
ATOM 1472 O O . TYR A 1 191 ? -11.717 9.941 -0.071 1.00 97.69 191 TYR A O 1
ATOM 1480 N N . ALA A 1 192 ? -13.448 8.797 0.798 1.00 97.19 192 ALA A N 1
ATOM 1481 C CA . ALA A 1 192 ? -13.745 8.054 -0.425 1.00 97.19 192 ALA A CA 1
ATOM 1482 C C . ALA A 1 192 ? -14.058 8.999 -1.598 1.00 97.19 192 ALA A C 1
ATOM 1484 O O . ALA A 1 192 ? -13.457 8.876 -2.662 1.00 97.19 192 ALA A O 1
ATOM 1485 N N . GLY A 1 193 ? -14.894 10.019 -1.381 1.00 97.25 193 GLY A N 1
ATOM 1486 C CA . GLY A 1 193 ? -15.192 11.026 -2.403 1.00 97.25 193 GLY A CA 1
ATOM 1487 C C . GLY A 1 193 ? -13.957 11.811 -2.864 1.00 97.25 193 GLY A C 1
ATOM 1488 O O . GLY A 1 193 ? -13.798 12.084 -4.057 1.00 97.25 193 GLY A O 1
ATOM 1489 N N . LYS A 1 194 ? -13.038 12.146 -1.948 1.00 96.81 194 LYS A N 1
ATOM 1490 C CA . LYS A 1 194 ? -11.750 12.772 -2.293 1.00 96.81 194 LYS A CA 1
ATOM 1491 C C . LYS A 1 194 ? -10.854 11.814 -3.081 1.00 96.81 194 LYS A C 1
ATOM 1493 O O . LYS A 1 194 ? -10.277 12.226 -4.085 1.00 96.81 194 LYS A O 1
ATOM 1498 N N . ALA A 1 195 ? -10.762 10.552 -2.670 1.00 96.31 195 ALA A N 1
ATOM 1499 C CA . ALA A 1 195 ? -9.992 9.537 -3.380 1.00 96.31 195 ALA A CA 1
ATOM 1500 C C . ALA A 1 195 ? -10.506 9.349 -4.815 1.00 96.31 195 ALA A C 1
ATOM 1502 O O . ALA A 1 195 ? -9.706 9.375 -5.750 1.00 96.31 195 ALA A O 1
ATOM 1503 N N . ASP A 1 196 ? -11.821 9.274 -5.013 1.00 96.81 196 ASP A N 1
ATOM 1504 C CA . ASP A 1 196 ? -12.433 9.189 -6.343 1.00 96.81 196 ASP A CA 1
ATOM 1505 C C . ASP A 1 196 ? -12.149 10.439 -7.187 1.00 96.81 196 ASP A C 1
ATOM 1507 O O . ASP A 1 196 ? -11.832 10.336 -8.372 1.00 96.81 196 ASP A O 1
ATOM 1511 N N . THR A 1 197 ? -12.191 11.623 -6.569 1.00 96.81 197 THR A N 1
ATOM 1512 C CA . THR A 1 197 ? -11.914 12.901 -7.246 1.00 96.81 197 THR A CA 1
ATOM 1513 C C . THR A 1 197 ? -10.478 12.977 -7.775 1.00 96.81 197 THR A C 1
ATOM 1515 O O . THR A 1 197 ? -10.257 13.446 -8.891 1.00 96.81 197 THR A O 1
ATOM 1518 N N . TYR A 1 198 ? -9.496 12.515 -6.995 1.00 95.56 198 TYR A N 1
ATOM 1519 C CA . TYR A 1 198 ? -8.070 12.641 -7.326 1.00 95.56 198 TYR A CA 1
ATOM 1520 C C . TYR A 1 198 ? -7.460 11.400 -7.991 1.00 95.56 198 TYR A C 1
ATOM 1522 O O . TYR A 1 198 ? -6.346 11.469 -8.513 1.00 95.56 198 TYR A O 1
ATOM 1530 N N . SER A 1 199 ? -8.178 10.274 -8.029 1.00 93.00 199 SER A N 1
ATOM 1531 C CA . SER A 1 199 ? -7.705 9.050 -8.687 1.00 93.00 199 SER A CA 1
ATOM 1532 C C . SER A 1 199 ? -7.389 9.250 -10.177 1.00 93.00 199 SER A C 1
ATOM 1534 O O . SER A 1 199 ? -6.317 8.821 -10.601 1.00 93.00 199 SER A O 1
ATOM 1536 N N . PRO A 1 200 ? -8.221 9.930 -10.995 1.00 93.31 200 PRO A N 1
ATOM 1537 C CA . PRO A 1 200 ? -7.910 10.126 -12.411 1.00 93.31 200 PRO A CA 1
ATOM 1538 C C . PRO A 1 200 ? -6.633 10.937 -12.655 1.00 93.31 200 PRO A C 1
ATOM 1540 O O . PRO A 1 200 ? -5.830 10.557 -13.507 1.00 93.31 200 PRO A O 1
ATOM 1543 N N . SER A 1 201 ? -6.412 12.024 -11.903 1.00 93.19 201 SER A N 1
ATOM 1544 C CA . SER A 1 201 ? -5.197 12.835 -12.054 1.00 93.19 201 SER A CA 1
ATOM 1545 C C . SER A 1 201 ? -3.961 12.052 -11.625 1.00 93.19 201 SER A C 1
ATOM 1547 O O . SER A 1 201 ? -2.975 12.037 -12.349 1.00 93.19 201 SER A O 1
ATOM 1549 N N . PHE A 1 202 ? -4.050 11.300 -10.525 1.00 91.88 202 PHE A N 1
ATOM 1550 C CA . PHE A 1 202 ? -2.984 10.392 -10.103 1.00 91.88 202 PHE A CA 1
ATOM 1551 C C . PHE A 1 202 ? -2.624 9.367 -11.185 1.00 91.88 202 PHE A C 1
ATOM 1553 O O . PHE A 1 202 ? -1.457 9.206 -11.533 1.00 91.88 202 PHE A O 1
ATOM 1560 N N . MET A 1 203 ? -3.630 8.696 -11.754 1.00 90.38 203 MET A N 1
ATOM 1561 C CA . MET A 1 203 ? -3.434 7.694 -12.807 1.00 90.38 203 MET A CA 1
ATOM 1562 C C . MET A 1 203 ? -2.805 8.314 -14.061 1.00 90.38 203 MET A C 1
ATOM 1564 O O . MET A 1 203 ? -1.926 7.708 -14.673 1.00 90.38 203 MET A O 1
ATOM 1568 N N . SER A 1 204 ? -3.218 9.534 -14.416 1.00 91.50 204 SER A N 1
ATOM 1569 C CA . SER A 1 204 ? -2.637 10.302 -15.521 1.00 91.50 204 SER A CA 1
ATOM 1570 C C . SER A 1 204 ? -1.173 10.669 -15.265 1.00 91.50 204 SER A C 1
ATOM 1572 O O . SER A 1 204 ? -0.340 10.524 -16.163 1.00 91.50 204 SER A O 1
ATOM 1574 N N . ASP A 1 205 ? -0.840 11.107 -14.050 1.00 90.44 205 ASP A N 1
ATOM 1575 C CA . ASP A 1 205 ? 0.526 11.470 -13.667 1.00 90.44 205 ASP A CA 1
ATOM 1576 C C . ASP A 1 205 ? 1.455 10.252 -13.728 1.00 90.44 205 ASP A C 1
ATOM 1578 O O . ASP A 1 205 ? 2.543 10.331 -14.303 1.00 90.44 205 ASP A O 1
ATOM 1582 N N . ILE A 1 206 ? 1.004 9.102 -13.210 1.00 90.44 206 ILE A N 1
ATOM 1583 C CA . ILE A 1 206 ? 1.761 7.848 -13.293 1.00 90.44 206 ILE A CA 1
ATOM 1584 C C . ILE A 1 206 ? 1.927 7.403 -14.749 1.00 90.44 206 ILE A C 1
ATOM 1586 O O . ILE A 1 206 ? 3.038 7.079 -15.171 1.00 90.44 206 ILE A O 1
ATOM 1590 N N . GLY A 1 207 ? 0.852 7.427 -15.541 1.00 91.31 207 GLY A N 1
ATOM 1591 C CA . GLY A 1 207 ? 0.913 7.078 -16.961 1.00 91.31 207 GLY A CA 1
ATOM 1592 C C . GLY A 1 207 ? 1.897 7.956 -17.740 1.00 91.31 207 GLY A C 1
ATOM 1593 O O . GLY A 1 207 ? 2.671 7.450 -18.551 1.00 91.31 207 GLY A O 1
ATOM 1594 N N . SER A 1 208 ? 1.928 9.257 -17.443 1.00 92.25 208 SER A N 1
ATOM 1595 C CA . SER A 1 208 ? 2.854 10.212 -18.064 1.00 92.25 208 SER A CA 1
ATOM 1596 C C . SER A 1 208 ? 4.312 9.943 -17.677 1.00 92.25 208 SER A C 1
ATOM 1598 O O . SER A 1 208 ? 5.196 10.009 -18.531 1.00 92.25 208 SER A O 1
ATOM 1600 N N . GLN A 1 209 ? 4.577 9.597 -16.413 1.00 92.69 209 GLN A N 1
ATOM 1601 C CA . GLN A 1 209 ? 5.922 9.241 -15.947 1.00 92.69 209 GLN A CA 1
ATOM 1602 C C . GLN A 1 209 ? 6.417 7.937 -16.585 1.00 92.69 209 GLN A C 1
ATOM 1604 O O . GLN A 1 209 ? 7.533 7.903 -17.102 1.00 92.69 209 GLN A O 1
ATOM 1609 N N . ILE A 1 210 ? 5.574 6.899 -16.643 1.00 93.06 210 ILE A N 1
ATOM 1610 C CA . ILE A 1 210 ? 5.887 5.646 -17.352 1.00 93.06 210 ILE A CA 1
ATOM 1611 C C . ILE A 1 210 ? 6.188 5.925 -18.830 1.00 93.06 210 ILE A C 1
ATOM 1613 O O . ILE A 1 210 ? 7.184 5.430 -19.356 1.00 93.06 210 ILE A O 1
ATOM 1617 N N . GLY A 1 211 ? 5.359 6.737 -19.495 1.00 93.25 211 GLY A N 1
ATOM 1618 C CA . GLY A 1 211 ? 5.566 7.124 -20.892 1.00 93.25 211 GLY A CA 1
ATOM 1619 C C . GLY A 1 211 ? 6.909 7.822 -21.113 1.00 93.25 211 GLY A C 1
ATOM 1620 O O . GLY A 1 211 ? 7.677 7.409 -21.977 1.00 93.25 211 GLY A O 1
ATOM 1621 N N . SER A 1 212 ? 7.231 8.806 -20.271 1.00 95.19 212 SER A N 1
ATOM 1622 C CA . SER A 1 212 ? 8.502 9.540 -20.319 1.00 95.19 212 SER A CA 1
ATOM 1623 C C . SER A 1 212 ? 9.719 8.622 -20.158 1.00 95.19 212 SER A C 1
ATOM 1625 O O . SER A 1 212 ? 10.672 8.711 -20.931 1.00 95.19 212 SER A O 1
ATOM 1627 N N . ILE A 1 213 ? 9.686 7.692 -19.197 1.00 95.88 213 ILE A N 1
ATOM 1628 C CA . ILE A 1 213 ? 10.766 6.714 -19.010 1.00 95.88 213 ILE A CA 1
ATOM 1629 C C . ILE A 1 213 ? 10.897 5.814 -20.242 1.00 95.88 213 ILE A C 1
ATOM 1631 O O . ILE A 1 213 ? 12.006 5.577 -20.722 1.00 95.88 213 ILE A O 1
ATOM 1635 N N . ASN A 1 214 ? 9.777 5.344 -20.789 1.00 95.06 214 ASN A N 1
ATOM 1636 C CA . ASN A 1 214 ? 9.785 4.489 -21.968 1.00 95.06 214 ASN A CA 1
ATOM 1637 C C . ASN A 1 214 ? 10.357 5.205 -23.206 1.00 95.06 214 ASN A C 1
ATOM 1639 O O . ASN A 1 214 ? 11.097 4.606 -23.986 1.00 95.06 214 ASN A O 1
ATOM 1643 N N . ASP A 1 215 ? 10.082 6.500 -23.361 1.00 96.56 215 ASP A N 1
ATOM 1644 C CA . ASP A 1 215 ? 10.670 7.316 -24.425 1.00 96.56 215 ASP A CA 1
ATOM 1645 C C . ASP A 1 215 ? 12.187 7.488 -24.244 1.00 96.56 215 ASP A C 1
ATOM 1647 O O . ASP A 1 215 ? 12.931 7.377 -25.222 1.00 96.56 215 ASP A O 1
ATOM 1651 N N . LYS A 1 216 ? 12.678 7.660 -23.004 1.00 97.81 216 LYS A N 1
ATOM 1652 C CA . LYS A 1 216 ? 14.128 7.647 -22.716 1.00 97.81 216 LYS A CA 1
ATOM 1653 C C . LYS A 1 216 ? 14.762 6.304 -23.099 1.00 97.81 216 LYS A C 1
ATOM 1655 O O . LYS A 1 216 ? 15.810 6.293 -23.743 1.00 97.81 216 LYS A O 1
ATOM 1660 N N . ILE A 1 217 ? 14.122 5.183 -22.748 1.00 98.12 217 ILE A N 1
ATOM 1661 C CA . ILE A 1 217 ? 14.592 3.829 -23.091 1.00 98.12 217 ILE A CA 1
ATOM 1662 C C . ILE A 1 217 ? 14.689 3.663 -24.611 1.00 98.12 217 ILE A C 1
ATOM 1664 O O . ILE A 1 217 ? 15.725 3.234 -25.113 1.00 98.12 217 ILE A O 1
ATOM 1668 N N . ARG A 1 218 ? 13.651 4.053 -25.359 1.00 97.12 218 ARG A N 1
ATOM 1669 C CA . ARG A 1 218 ? 13.654 3.998 -26.832 1.00 97.12 218 ARG A CA 1
ATOM 1670 C C . ARG A 1 218 ? 14.736 4.879 -27.449 1.00 97.12 218 ARG A C 1
ATOM 1672 O O . ARG A 1 218 ? 15.383 4.464 -28.407 1.00 97.12 218 ARG A O 1
ATOM 1679 N N . GLY A 1 219 ? 14.942 6.076 -26.900 1.00 97.69 219 GLY A N 1
ATOM 1680 C CA . GLY A 1 219 ? 16.002 6.982 -27.336 1.00 97.69 219 GLY A CA 1
ATOM 1681 C C . GLY A 1 219 ? 17.391 6.364 -27.181 1.00 97.69 219 GLY A C 1
ATOM 1682 O O . GLY A 1 219 ? 18.180 6.404 -28.121 1.00 97.69 219 GLY A O 1
ATOM 1683 N N . LEU A 1 220 ? 17.664 5.738 -26.032 1.00 98.25 220 LEU A N 1
ATOM 1684 C CA . LEU A 1 220 ? 18.912 5.007 -25.804 1.00 98.25 220 LEU A CA 1
ATOM 1685 C C . LEU A 1 220 ? 19.024 3.783 -26.716 1.00 98.25 220 LEU A C 1
ATOM 1687 O O . LEU A 1 220 ? 20.071 3.580 -27.321 1.00 98.25 220 LEU A O 1
ATOM 1691 N N . MET A 1 221 ? 17.950 3.010 -26.883 1.00 98.19 221 MET A N 1
ATOM 1692 C CA . MET A 1 221 ? 17.941 1.852 -27.779 1.00 98.19 221 MET A CA 1
ATOM 1693 C C . MET A 1 221 ? 18.378 2.233 -29.198 1.00 98.19 221 MET A C 1
ATOM 1695 O O . MET A 1 221 ? 19.242 1.580 -29.774 1.00 98.19 221 MET A O 1
ATOM 1699 N N . GLY A 1 222 ? 17.858 3.342 -29.733 1.00 97.50 222 GLY A N 1
ATOM 1700 C CA . GLY A 1 222 ? 18.233 3.841 -31.059 1.00 97.50 222 GLY A CA 1
ATOM 1701 C C . GLY A 1 222 ? 19.697 4.285 -31.199 1.00 97.50 222 GLY A C 1
ATOM 1702 O O . GLY A 1 222 ? 20.151 4.518 -32.315 1.00 97.50 222 GLY A O 1
ATOM 1703 N N . GLN A 1 223 ? 20.442 4.410 -30.097 1.00 97.69 223 GLN A N 1
ATOM 1704 C CA . GLN A 1 223 ? 21.858 4.784 -30.100 1.00 97.69 223 GLN A CA 1
ATOM 1705 C C . GLN A 1 223 ? 22.801 3.576 -30.053 1.00 97.69 223 GLN A C 1
ATOM 1707 O O . GLN A 1 223 ? 23.969 3.735 -30.410 1.00 97.69 223 GLN A O 1
ATOM 1712 N N . VAL A 1 224 ? 22.326 2.394 -29.636 1.00 97.88 224 VAL A N 1
ATOM 1713 C CA . VAL A 1 224 ? 23.173 1.220 -29.347 1.00 97.88 224 VAL A CA 1
ATOM 1714 C C . VAL A 1 224 ? 24.083 0.870 -30.526 1.00 97.88 224 VAL A C 1
ATOM 1716 O O . VAL A 1 224 ? 25.297 0.783 -30.358 1.00 97.88 224 VAL A O 1
ATOM 1719 N N . ASP A 1 225 ? 23.536 0.764 -31.736 1.00 94.75 225 ASP A N 1
ATOM 1720 C CA . ASP A 1 225 ? 24.310 0.354 -32.915 1.00 94.75 225 ASP A CA 1
ATOM 1721 C C . ASP A 1 225 ? 25.433 1.337 -33.278 1.00 94.75 225 ASP A C 1
ATOM 1723 O O . ASP A 1 225 ? 26.469 0.931 -33.814 1.00 94.75 225 ASP A O 1
ATOM 1727 N N . SER A 1 226 ? 25.244 2.621 -32.955 1.00 94.56 226 SER A N 1
ATOM 1728 C CA . SER A 1 226 ? 26.182 3.705 -33.271 1.00 94.56 226 SER A CA 1
ATOM 1729 C C . SER A 1 226 ? 27.347 3.841 -32.286 1.00 94.56 226 SER A C 1
ATOM 1731 O O . SER A 1 226 ? 28.314 4.543 -32.593 1.00 94.56 226 SER A O 1
ATOM 1733 N N . LEU A 1 227 ? 27.282 3.156 -31.137 1.00 96.44 227 LEU A N 1
ATOM 1734 C CA . LEU A 1 227 ? 28.355 3.156 -30.143 1.00 96.44 227 LEU A CA 1
ATOM 1735 C C . LEU A 1 227 ? 29.645 2.615 -30.770 1.00 96.44 227 LEU A C 1
ATOM 1737 O O . LEU A 1 227 ? 29.667 1.516 -31.327 1.00 96.44 227 LEU A O 1
ATOM 1741 N N . ASN A 1 228 ? 30.721 3.393 -30.694 1.00 92.62 228 ASN A N 1
ATOM 1742 C CA . ASN A 1 228 ? 31.994 3.038 -31.328 1.00 92.62 228 ASN A CA 1
ATOM 1743 C C . ASN A 1 228 ? 33.226 3.380 -30.478 1.00 92.62 228 ASN A C 1
ATOM 1745 O O . ASN A 1 228 ? 34.335 2.977 -30.825 1.00 92.62 228 ASN A O 1
ATOM 1749 N N . SER A 1 229 ? 33.051 4.071 -29.350 1.00 93.75 229 SER A N 1
ATOM 1750 C CA . SER A 1 229 ? 34.148 4.421 -28.447 1.00 93.75 229 SER A CA 1
ATOM 1751 C C . SER A 1 229 ? 33.836 4.097 -26.987 1.00 93.75 229 SER A C 1
ATOM 1753 O O . SER A 1 229 ? 32.682 4.073 -26.559 1.00 93.75 229 SER A O 1
ATOM 1755 N N . ASN A 1 230 ? 34.884 3.902 -26.181 1.00 93.44 230 ASN A N 1
ATOM 1756 C CA . ASN A 1 230 ? 34.724 3.657 -24.745 1.00 93.44 230 ASN A CA 1
ATOM 1757 C C . ASN A 1 230 ? 34.001 4.820 -24.038 1.00 93.44 230 ASN A C 1
ATOM 1759 O O . ASN A 1 230 ? 33.191 4.586 -23.151 1.00 93.44 230 ASN A O 1
ATOM 1763 N N . ILE A 1 231 ? 34.250 6.072 -24.438 1.00 95.56 231 ILE A N 1
ATOM 1764 C CA . ILE A 1 231 ? 33.600 7.244 -23.826 1.00 95.56 231 ILE A CA 1
ATOM 1765 C C . ILE A 1 231 ? 32.086 7.216 -24.078 1.00 95.56 231 ILE A C 1
ATOM 1767 O O . ILE A 1 231 ? 31.310 7.417 -23.143 1.00 95.56 231 ILE A O 1
ATOM 1771 N N . GLU A 1 232 ? 31.663 6.928 -25.313 1.00 96.44 232 GLU A N 1
ATOM 1772 C CA . GLU A 1 232 ? 30.244 6.789 -25.664 1.00 96.44 232 GLU A CA 1
ATOM 1773 C C . GLU A 1 232 ? 29.590 5.637 -24.898 1.00 96.44 232 GLU A C 1
ATOM 1775 O O . GLU A 1 232 ? 28.519 5.818 -24.320 1.00 96.44 232 GLU A O 1
ATOM 1780 N N . VAL A 1 233 ? 30.260 4.482 -24.821 1.00 97.00 233 VAL A N 1
ATOM 1781 C CA . VAL A 1 233 ? 29.782 3.314 -24.067 1.00 97.00 233 VAL A CA 1
ATOM 1782 C C . VAL A 1 233 ? 29.589 3.650 -22.587 1.00 97.00 233 VAL A C 1
ATOM 1784 O O . VAL A 1 233 ? 28.528 3.370 -22.033 1.00 97.00 233 VAL A O 1
ATOM 1787 N N . GLN A 1 234 ? 30.569 4.289 -21.940 1.00 96.75 234 GLN A N 1
ATOM 1788 C CA . GLN A 1 234 ? 30.454 4.671 -20.528 1.00 96.75 234 GLN A CA 1
ATOM 1789 C C . GLN A 1 234 ? 29.312 5.669 -20.300 1.00 96.75 234 GLN A C 1
ATOM 1791 O O . GLN A 1 234 ? 28.525 5.503 -19.368 1.00 96.75 234 GLN A O 1
ATOM 1796 N N . SER A 1 235 ? 29.176 6.672 -21.174 1.00 97.81 235 SER A N 1
ATOM 1797 C CA . SER A 1 235 ? 28.074 7.638 -21.102 1.00 97.81 235 SER A CA 1
ATOM 1798 C C . SER A 1 235 ? 26.709 6.964 -21.266 1.00 97.81 235 SER A C 1
ATOM 1800 O O . SER A 1 235 ? 25.765 7.278 -20.538 1.00 97.81 235 SER A O 1
ATOM 1802 N N . HIS A 1 236 ? 26.603 6.008 -22.187 1.00 98.06 236 HIS A N 1
ATOM 1803 C CA . HIS A 1 236 ? 25.382 5.254 -22.429 1.00 98.06 236 HIS A CA 1
ATOM 1804 C C . HIS A 1 236 ? 25.017 4.361 -21.230 1.00 98.06 236 HIS A C 1
ATOM 1806 O O . HIS A 1 236 ? 23.896 4.433 -20.729 1.00 98.06 236 HIS A O 1
ATOM 1812 N N . ILE A 1 237 ? 25.970 3.590 -20.692 1.00 97.25 237 ILE A N 1
ATOM 1813 C CA . ILE A 1 237 ? 25.768 2.748 -19.496 1.00 97.25 237 ILE A CA 1
ATOM 1814 C C . ILE A 1 237 ? 25.351 3.590 -18.283 1.00 97.25 237 ILE A C 1
ATOM 1816 O O . ILE A 1 237 ? 24.498 3.167 -17.495 1.00 97.25 237 ILE A O 1
ATOM 1820 N N . GLN A 1 238 ? 25.913 4.792 -18.132 1.00 97.62 238 GLN A N 1
ATOM 1821 C CA . GLN A 1 238 ? 25.522 5.711 -17.067 1.00 97.62 238 GLN A CA 1
ATOM 1822 C C . GLN A 1 238 ? 24.049 6.126 -17.192 1.00 97.62 238 GLN A C 1
ATOM 1824 O O . GLN A 1 238 ? 23.327 6.101 -16.196 1.00 97.62 238 GLN A O 1
ATOM 1829 N N . GLN A 1 239 ? 23.580 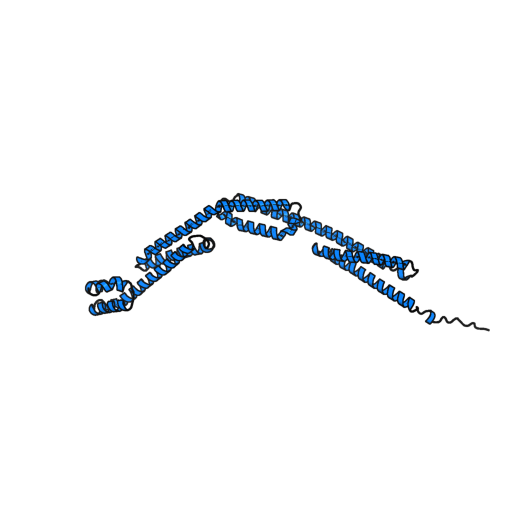6.454 -18.399 1.00 97.94 239 GLN A N 1
ATOM 1830 C CA . GLN A 1 239 ? 22.175 6.803 -18.644 1.00 97.94 239 GLN A CA 1
ATOM 1831 C C . GLN A 1 239 ? 21.233 5.613 -18.407 1.00 97.94 239 GLN A C 1
ATOM 1833 O O . GLN A 1 239 ? 20.204 5.771 -17.750 1.00 97.94 239 GLN A O 1
ATOM 1838 N N . VAL A 1 240 ? 21.607 4.405 -18.851 1.00 97.31 240 VAL A N 1
ATOM 1839 C CA . VAL A 1 240 ? 20.854 3.168 -18.557 1.00 97.31 240 VAL A CA 1
ATOM 1840 C C . VAL A 1 240 ? 20.742 2.942 -17.046 1.00 97.31 240 VAL A C 1
ATOM 1842 O O . VAL A 1 240 ? 19.672 2.601 -16.541 1.00 97.31 240 VAL A O 1
ATOM 1845 N N . SER A 1 241 ? 21.827 3.175 -16.304 1.00 96.75 241 SER A N 1
ATOM 1846 C CA . SER A 1 241 ? 21.843 3.028 -14.844 1.00 96.75 241 SER A CA 1
ATOM 1847 C C . SER A 1 241 ? 20.922 4.041 -14.159 1.00 96.75 241 SER A C 1
ATOM 1849 O O . SER A 1 241 ? 20.153 3.661 -13.282 1.00 96.75 241 SER A O 1
ATOM 1851 N N . GLN A 1 242 ? 20.918 5.299 -14.610 1.00 97.00 242 GLN A N 1
ATOM 1852 C CA . GLN A 1 242 ? 20.004 6.325 -14.093 1.00 97.00 242 GLN A CA 1
ATOM 1853 C C . GLN A 1 242 ? 18.533 5.956 -14.311 1.00 97.00 242 GLN A C 1
ATOM 1855 O O . GLN A 1 242 ? 17.723 6.119 -13.401 1.00 97.00 242 GLN A O 1
ATOM 1860 N N . ILE A 1 243 ? 18.186 5.418 -15.486 1.00 96.31 243 ILE A N 1
ATOM 1861 C CA . ILE A 1 243 ? 16.824 4.936 -15.758 1.00 96.31 243 ILE A CA 1
ATOM 1862 C C . ILE A 1 243 ? 16.471 3.768 -14.837 1.00 96.31 243 ILE A C 1
ATOM 1864 O O . ILE A 1 243 ? 15.370 3.726 -14.293 1.00 96.31 243 ILE A O 1
ATOM 1868 N N . ARG A 1 244 ? 17.395 2.825 -14.624 1.00 94.31 244 ARG A N 1
ATOM 1869 C CA . ARG A 1 244 ? 17.179 1.708 -13.697 1.00 94.31 244 ARG A CA 1
ATOM 1870 C C . ARG A 1 244 ? 16.904 2.203 -12.277 1.00 94.31 244 ARG A C 1
ATOM 1872 O O . ARG A 1 244 ? 15.991 1.693 -11.631 1.00 94.31 244 ARG A O 1
ATOM 1879 N N . ASP A 1 245 ? 17.6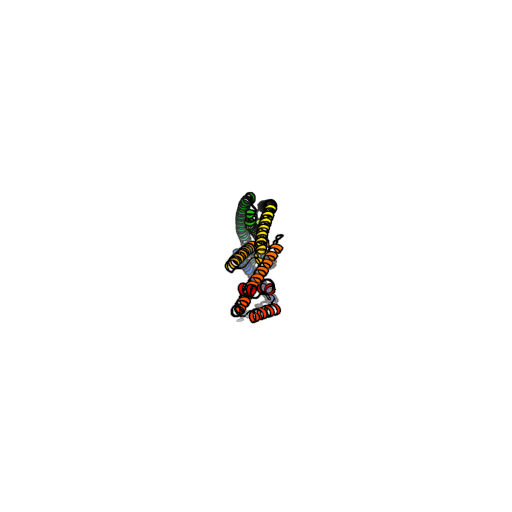62 3.186 -11.801 1.00 94.62 245 ASP A N 1
ATOM 1880 C CA . ASP A 1 245 ? 17.465 3.776 -10.475 1.00 94.62 245 ASP A CA 1
ATOM 1881 C C . ASP A 1 245 ? 16.111 4.498 -10.373 1.00 94.62 245 ASP A C 1
ATOM 1883 O O . ASP A 1 245 ? 15.387 4.313 -9.392 1.00 94.62 245 ASP A O 1
ATOM 1887 N N . GLU A 1 246 ? 15.723 5.244 -11.414 1.00 92.94 246 GLU A N 1
ATOM 1888 C CA . GLU A 1 246 ? 14.406 5.885 -11.526 1.00 92.94 246 GLU A CA 1
ATOM 1889 C C . GLU A 1 246 ? 13.280 4.835 -11.449 1.00 92.94 246 GLU A C 1
ATOM 1891 O O . GLU A 1 246 ? 12.414 4.922 -10.576 1.00 92.94 246 GLU A O 1
ATOM 1896 N N . VAL A 1 247 ? 13.344 3.775 -12.262 1.00 91.62 247 VAL A N 1
ATOM 1897 C CA . VAL A 1 247 ? 12.367 2.669 -12.262 1.00 91.62 247 VAL A CA 1
ATOM 1898 C C . VAL A 1 247 ? 12.303 1.963 -10.904 1.00 91.62 247 VAL A C 1
ATOM 1900 O O . VAL A 1 247 ? 11.209 1.708 -10.396 1.00 91.62 247 VAL A O 1
ATOM 1903 N N . ASN A 1 248 ? 13.449 1.681 -10.280 1.00 91.12 248 ASN A N 1
ATOM 1904 C CA . ASN A 1 248 ? 13.508 1.034 -8.968 1.00 91.12 248 ASN A CA 1
ATOM 1905 C C . ASN A 1 248 ? 12.871 1.894 -7.871 1.00 91.12 248 ASN A C 1
ATOM 1907 O O . ASN A 1 248 ? 12.145 1.367 -7.027 1.00 91.12 248 ASN A O 1
ATOM 1911 N N . SER A 1 249 ? 13.099 3.211 -7.894 1.00 89.00 249 SER A N 1
ATOM 1912 C CA . SER A 1 249 ? 12.506 4.138 -6.922 1.00 89.00 249 SER A CA 1
ATOM 1913 C C . SER A 1 249 ? 10.975 4.197 -7.012 1.00 89.00 249 SER A C 1
ATOM 1915 O O . SER A 1 249 ? 10.300 4.426 -6.009 1.00 89.00 249 SER A O 1
ATOM 1917 N N . LEU A 1 250 ? 10.423 3.921 -8.198 1.00 84.50 250 LEU A N 1
ATOM 1918 C CA . LEU A 1 250 ? 8.990 3.964 -8.492 1.00 84.50 250 LEU A CA 1
ATOM 1919 C C . LEU A 1 250 ? 8.311 2.587 -8.393 1.00 84.50 250 LEU A C 1
ATOM 1921 O O . LEU A 1 250 ? 7.086 2.491 -8.490 1.00 84.50 250 LEU A O 1
ATOM 1925 N N . ALA A 1 251 ? 9.073 1.512 -8.170 1.00 83.50 251 ALA A N 1
ATOM 1926 C CA . ALA A 1 251 ? 8.592 0.134 -8.271 1.00 83.50 251 ALA A CA 1
ATOM 1927 C C . ALA A 1 251 ? 7.431 -0.197 -7.316 1.00 83.50 251 ALA A C 1
ATOM 1929 O O . ALA A 1 251 ? 6.498 -0.904 -7.703 1.00 83.50 251 ALA A O 1
ATOM 1930 N N . SER A 1 252 ? 7.456 0.324 -6.084 1.00 81.31 252 SER A N 1
ATOM 1931 C CA . SER A 1 252 ? 6.388 0.112 -5.094 1.00 81.31 252 SER A CA 1
ATOM 1932 C C . SER A 1 252 ? 5.053 0.727 -5.521 1.00 81.31 252 SER A C 1
ATOM 1934 O O . SER A 1 252 ? 4.000 0.206 -5.159 1.00 81.31 252 SER A O 1
ATOM 1936 N N . THR A 1 253 ? 5.099 1.788 -6.327 1.00 78.56 253 THR A N 1
ATOM 1937 C CA . THR A 1 253 ? 3.923 2.483 -6.851 1.00 78.56 253 THR A CA 1
ATOM 1938 C C . THR A 1 253 ? 3.487 1.881 -8.187 1.00 78.56 253 THR A C 1
ATOM 1940 O O . THR A 1 253 ? 2.301 1.676 -8.410 1.00 78.56 253 THR A O 1
ATOM 1943 N N . TYR A 1 254 ? 4.425 1.569 -9.088 1.00 78.44 254 TYR A N 1
ATOM 1944 C CA . TYR A 1 254 ? 4.116 1.339 -10.508 1.00 78.44 254 TYR A CA 1
ATOM 1945 C C . TYR A 1 254 ? 3.854 -0.113 -10.874 1.00 78.44 254 TYR A C 1
ATOM 1947 O O . TYR A 1 254 ? 3.289 -0.374 -11.928 1.00 78.44 254 TYR A O 1
ATOM 1955 N N . LYS A 1 255 ? 4.200 -1.077 -10.014 1.00 78.50 255 LYS A N 1
ATOM 1956 C CA . LYS A 1 255 ? 4.105 -2.514 -10.330 1.00 78.50 255 LYS A CA 1
ATOM 1957 C C . LYS A 1 255 ? 2.746 -2.959 -10.898 1.00 78.50 255 LYS A C 1
ATOM 1959 O O . LYS A 1 255 ? 2.699 -3.920 -11.661 1.00 78.50 255 LYS A O 1
ATOM 1964 N N . ASN A 1 256 ? 1.664 -2.268 -10.539 1.00 80.19 256 ASN A N 1
ATOM 1965 C CA . ASN A 1 256 ? 0.299 -2.609 -10.941 1.00 80.19 256 ASN A CA 1
ATOM 1966 C C . ASN A 1 256 ? -0.285 -1.694 -12.035 1.00 80.19 256 ASN A C 1
ATOM 1968 O O . ASN A 1 256 ? -1.462 -1.827 -12.361 1.00 80.19 256 ASN A O 1
ATOM 1972 N N . PHE A 1 257 ? 0.497 -0.765 -12.591 1.00 84.50 257 PHE A N 1
ATOM 1973 C CA . PHE A 1 257 ? 0.021 0.179 -13.600 1.00 84.50 257 PHE A CA 1
ATOM 1974 C C . PHE A 1 257 ? 0.208 -0.355 -15.020 1.00 84.50 257 PHE A C 1
ATOM 1976 O O . PHE A 1 257 ? 1.170 -1.058 -15.344 1.00 84.50 257 PHE A O 1
ATOM 1983 N N . SER A 1 258 ? -0.738 0.000 -15.890 1.00 82.69 258 SER A N 1
ATOM 1984 C CA . SER A 1 258 ? -0.649 -0.316 -17.315 1.00 82.69 258 SER A CA 1
ATOM 1985 C C . SER A 1 258 ? 0.611 0.310 -17.918 1.00 82.69 258 SER A C 1
ATOM 1987 O O . SER A 1 258 ? 0.919 1.469 -17.654 1.00 82.69 258 SER A O 1
ATOM 1989 N N . GLY A 1 259 ? 1.336 -0.456 -18.734 1.00 85.06 259 GLY A N 1
ATOM 1990 C CA . GLY A 1 259 ? 2.579 -0.021 -19.381 1.00 85.06 259 GLY A CA 1
ATOM 1991 C C . GLY A 1 259 ? 3.852 -0.228 -18.555 1.00 85.06 259 GLY A C 1
ATOM 1992 O O . GLY A 1 259 ? 4.933 -0.282 -19.134 1.00 85.06 259 GLY A O 1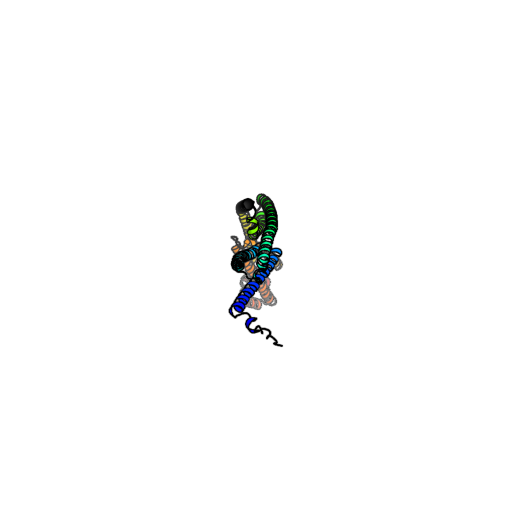
ATOM 1993 N N . SER A 1 260 ? 3.770 -0.443 -17.235 1.00 90.19 260 SER A N 1
ATOM 1994 C CA . SER A 1 260 ? 4.969 -0.694 -16.415 1.00 90.19 260 SER A CA 1
ATOM 1995 C C . SER A 1 260 ? 5.685 -1.987 -16.801 1.00 90.19 260 SER A C 1
ATOM 1997 O O . SER A 1 260 ? 6.911 -2.032 -16.817 1.00 90.19 260 SER A O 1
ATOM 1999 N N . LYS A 1 261 ? 4.929 -3.029 -17.165 1.00 90.00 261 LYS A N 1
ATOM 2000 C CA . LYS A 1 261 ? 5.489 -4.295 -17.654 1.00 90.00 261 LYS A CA 1
ATOM 2001 C C . LYS A 1 261 ? 6.281 -4.100 -18.952 1.00 90.00 261 LYS A C 1
ATOM 2003 O O . LYS A 1 261 ? 7.400 -4.586 -19.061 1.00 90.00 261 LYS A O 1
ATOM 2008 N N . ASP A 1 262 ? 5.708 -3.368 -19.902 1.00 90.69 262 ASP A N 1
ATOM 2009 C CA . ASP A 1 262 ? 6.322 -3.126 -21.211 1.00 90.69 262 ASP A CA 1
ATOM 2010 C C . ASP A 1 262 ? 7.559 -2.228 -21.089 1.00 90.69 262 ASP A C 1
ATOM 2012 O O . ASP A 1 262 ? 8.564 -2.464 -21.755 1.00 90.69 262 ASP A O 1
ATOM 2016 N N . MET A 1 263 ? 7.517 -1.242 -20.188 1.00 93.31 263 MET A N 1
ATOM 2017 C CA . MET A 1 263 ? 8.668 -0.408 -19.840 1.00 93.31 263 MET A CA 1
ATOM 2018 C C . MET A 1 263 ? 9.821 -1.247 -19.270 1.00 93.31 263 MET A C 1
ATOM 2020 O O . MET A 1 263 ? 10.962 -1.075 -19.691 1.00 93.31 263 MET A O 1
ATOM 2024 N N . ILE A 1 264 ? 9.535 -2.176 -18.348 1.00 91.94 264 ILE A N 1
ATOM 2025 C CA . ILE A 1 264 ? 10.553 -3.079 -17.785 1.00 91.94 264 ILE A CA 1
ATOM 2026 C C . ILE A 1 264 ? 11.149 -3.961 -18.884 1.00 91.94 264 ILE A C 1
ATOM 2028 O O . ILE A 1 264 ? 12.367 -4.026 -19.004 1.00 91.94 264 ILE A O 1
ATOM 2032 N N . PHE A 1 265 ? 10.317 -4.570 -19.734 1.00 92.31 265 PHE A N 1
ATOM 2033 C CA . PHE A 1 265 ? 10.821 -5.367 -20.853 1.00 92.31 265 PHE A CA 1
ATOM 2034 C C . PHE A 1 265 ? 11.687 -4.557 -21.816 1.00 92.31 265 PHE A C 1
ATOM 2036 O O . PHE A 1 265 ? 12.720 -5.048 -22.256 1.00 92.31 265 PHE A O 1
ATOM 2043 N N . SER A 1 266 ? 11.308 -3.311 -22.102 1.00 95.19 266 SER A N 1
ATOM 2044 C CA . SER A 1 266 ? 12.101 -2.429 -22.963 1.00 95.19 266 SER A CA 1
ATOM 2045 C C . SER A 1 266 ? 13.455 -2.086 -22.324 1.00 95.19 266 SER A C 1
ATOM 2047 O O . SER A 1 266 ? 14.460 -1.981 -23.023 1.00 95.19 266 SER A O 1
ATOM 2049 N N . LEU A 1 267 ? 13.512 -1.931 -20.994 1.00 95.69 267 LEU A N 1
ATOM 2050 C CA . LEU A 1 267 ? 14.762 -1.703 -20.260 1.00 95.69 267 LEU A CA 1
ATOM 2051 C C . LEU A 1 267 ? 15.664 -2.950 -20.241 1.00 95.69 267 LEU A C 1
ATOM 2053 O O . LEU A 1 267 ? 16.890 -2.828 -20.343 1.00 95.69 267 LEU A O 1
ATOM 2057 N N . ASP A 1 268 ? 15.069 -4.136 -20.120 1.00 95.81 268 ASP A N 1
ATOM 2058 C CA . ASP A 1 268 ? 15.784 -5.412 -20.203 1.00 95.81 268 ASP A CA 1
ATOM 2059 C C . ASP A 1 268 ? 16.358 -5.619 -21.608 1.00 95.81 268 ASP A C 1
ATOM 2061 O O . ASP A 1 268 ? 17.542 -5.925 -21.754 1.00 95.81 268 ASP A O 1
ATOM 2065 N N . GLU A 1 269 ? 15.553 -5.373 -22.645 1.00 97.44 269 GLU A N 1
ATOM 2066 C CA . GLU A 1 269 ? 15.991 -5.419 -24.041 1.00 97.44 269 GLU A CA 1
ATOM 2067 C C . GLU A 1 269 ? 17.133 -4.429 -24.288 1.00 97.44 269 GLU A C 1
ATOM 2069 O O . GLU A 1 269 ? 18.143 -4.794 -24.887 1.00 97.44 269 GLU A O 1
ATOM 2074 N N . LEU A 1 270 ? 17.024 -3.199 -23.767 1.00 98.25 270 LEU A N 1
ATOM 2075 C CA . LEU A 1 270 ? 18.084 -2.194 -23.873 1.00 98.25 270 LEU A CA 1
ATOM 2076 C C . LEU A 1 270 ? 19.376 -2.707 -23.239 1.00 98.25 270 LEU A C 1
ATOM 2078 O O . LEU A 1 270 ? 20.428 -2.664 -23.866 1.00 98.25 270 LEU A O 1
ATOM 2082 N N . SER A 1 271 ? 19.290 -3.255 -22.027 1.00 96.44 271 SER A N 1
ATOM 2083 C CA . SER A 1 271 ? 20.452 -3.790 -21.314 1.00 96.44 271 SER A CA 1
ATOM 2084 C C . SER A 1 271 ? 21.137 -4.927 -22.088 1.00 96.44 271 SER A C 1
ATOM 2086 O O . SER A 1 271 ? 22.368 -4.964 -22.153 1.00 96.44 271 SER A O 1
ATOM 2088 N N . ILE A 1 272 ? 20.361 -5.832 -22.696 1.00 96.94 272 ILE A N 1
ATOM 2089 C CA . ILE A 1 272 ? 20.876 -6.949 -23.506 1.00 96.94 272 ILE A CA 1
ATOM 2090 C C . ILE A 1 272 ? 21.541 -6.432 -24.786 1.00 96.94 272 ILE A C 1
ATOM 2092 O O . ILE A 1 272 ? 22.657 -6.848 -25.106 1.00 96.94 272 ILE A O 1
ATOM 2096 N N . SER A 1 273 ? 20.892 -5.511 -25.498 1.00 97.62 273 SER A N 1
ATOM 2097 C CA . SER A 1 273 ? 21.417 -4.926 -26.736 1.00 97.62 273 SER A CA 1
ATOM 2098 C C . SER A 1 273 ? 22.706 -4.144 -26.483 1.00 97.62 273 SER A C 1
ATOM 2100 O O . SER A 1 273 ? 23.701 -4.356 -27.178 1.00 97.62 273 SER A O 1
ATOM 2102 N N . THR A 1 274 ? 22.747 -3.313 -25.433 1.00 97.00 274 THR A N 1
ATOM 2103 C CA . THR A 1 274 ? 23.966 -2.609 -25.009 1.00 97.00 274 THR A CA 1
ATOM 2104 C C . THR A 1 274 ? 25.089 -3.596 -24.691 1.00 97.00 274 THR A C 1
ATOM 2106 O O . THR A 1 274 ? 26.213 -3.408 -25.150 1.00 97.00 274 THR A O 1
ATOM 2109 N N . HIS A 1 275 ? 24.809 -4.659 -23.928 1.00 96.62 275 HIS A N 1
ATOM 2110 C CA . HIS A 1 275 ? 25.823 -5.658 -23.587 1.00 96.62 275 HIS A CA 1
ATOM 2111 C C . HIS A 1 275 ? 26.371 -6.369 -24.829 1.00 96.62 275 HIS A C 1
ATOM 2113 O O . HIS A 1 275 ? 27.585 -6.462 -24.991 1.00 96.62 275 HIS A O 1
ATOM 2119 N N . THR A 1 276 ? 25.483 -6.800 -25.727 1.00 96.19 276 THR A N 1
ATOM 2120 C CA . THR A 1 276 ? 25.844 -7.471 -26.984 1.00 96.19 276 THR A CA 1
ATOM 2121 C C . THR A 1 276 ? 26.743 -6.582 -27.842 1.00 96.19 276 THR A C 1
ATOM 2123 O O . THR A 1 276 ? 27.774 -7.036 -28.331 1.00 96.19 276 THR A O 1
ATOM 2126 N N . LYS A 1 277 ? 26.413 -5.290 -27.961 1.00 96.69 277 LYS A N 1
ATOM 2127 C CA . LYS A 1 277 ? 27.235 -4.320 -28.691 1.00 96.69 277 LYS A CA 1
ATOM 2128 C C . LYS A 1 277 ? 28.622 -4.138 -28.073 1.00 96.69 277 LYS A C 1
ATOM 2130 O O . LYS A 1 277 ? 29.612 -4.090 -28.797 1.00 96.69 277 LYS A O 1
ATOM 2135 N N . VAL A 1 278 ? 28.707 -4.018 -26.747 1.00 96.50 278 VAL A N 1
ATOM 2136 C CA . VAL A 1 278 ? 29.994 -3.864 -26.047 1.00 96.50 278 VAL A CA 1
ATOM 2137 C C . VAL A 1 278 ? 30.858 -5.113 -26.203 1.00 96.50 278 VAL A C 1
ATOM 2139 O O . VAL A 1 278 ? 32.063 -4.982 -26.407 1.00 96.50 278 VAL A O 1
ATOM 2142 N N . GLN A 1 279 ? 30.254 -6.302 -26.149 1.00 95.88 279 GLN A N 1
ATOM 2143 C CA . GLN A 1 279 ? 30.954 -7.561 -26.390 1.00 95.88 279 GLN A CA 1
ATOM 2144 C C . GLN A 1 279 ? 31.513 -7.615 -27.817 1.00 95.88 279 GLN A C 1
ATOM 2146 O O . GLN A 1 279 ? 32.703 -7.842 -27.989 1.00 95.88 279 GLN A O 1
ATOM 2151 N N . ASP A 1 280 ? 30.700 -7.288 -28.824 1.00 95.44 280 ASP A N 1
ATOM 2152 C CA . ASP A 1 280 ? 31.141 -7.229 -30.222 1.00 95.44 280 ASP A CA 1
ATOM 2153 C C . ASP A 1 280 ? 32.289 -6.227 -30.438 1.00 95.44 280 ASP A C 1
ATOM 2155 O O . ASP A 1 280 ? 33.241 -6.515 -31.163 1.00 95.44 280 ASP A O 1
ATOM 2159 N N . MET A 1 281 ? 32.256 -5.066 -29.771 1.00 94.88 281 MET A N 1
ATOM 2160 C CA . MET A 1 281 ? 33.358 -4.095 -29.806 1.00 94.88 281 MET A CA 1
ATOM 2161 C C . MET A 1 281 ? 34.640 -4.638 -29.162 1.00 94.88 281 MET A C 1
ATOM 2163 O O . MET A 1 281 ? 35.735 -4.375 -29.664 1.00 94.88 281 MET A O 1
ATOM 2167 N N . PHE A 1 282 ? 34.517 -5.364 -28.050 1.00 94.88 282 PHE A N 1
ATOM 2168 C CA . PHE A 1 282 ? 35.651 -5.981 -27.368 1.00 94.88 282 PHE A CA 1
ATOM 2169 C C . PHE A 1 282 ? 36.286 -7.073 -28.237 1.00 94.88 282 PHE A C 1
ATOM 2171 O O . PHE A 1 282 ? 37.486 -7.010 -28.505 1.00 94.88 282 PHE A O 1
ATOM 2178 N N . ASP A 1 283 ? 35.468 -7.991 -28.756 1.00 95.69 283 ASP A N 1
ATOM 2179 C CA . ASP A 1 283 ? 35.905 -9.084 -29.627 1.00 95.69 283 ASP A CA 1
ATOM 2180 C C . ASP A 1 283 ? 36.503 -8.535 -30.935 1.00 95.69 283 ASP A C 1
ATOM 2182 O O . ASP A 1 283 ? 37.532 -9.011 -31.418 1.00 95.69 283 ASP A O 1
ATOM 2186 N N . SER A 1 284 ? 35.921 -7.459 -31.479 1.00 94.31 284 SER A N 1
ATOM 2187 C CA . SER A 1 284 ? 36.469 -6.739 -32.636 1.00 94.31 284 SER A CA 1
ATOM 2188 C C . SER A 1 284 ? 37.872 -6.205 -32.364 1.00 94.31 284 SER A C 1
ATOM 2190 O O . SER A 1 284 ? 38.759 -6.337 -33.207 1.00 94.31 284 SER A O 1
ATOM 2192 N N . ASN A 1 285 ? 38.092 -5.605 -31.192 1.00 94.06 285 ASN A N 1
ATOM 2193 C CA . ASN A 1 285 ? 39.399 -5.081 -30.814 1.00 94.06 285 ASN A CA 1
ATOM 2194 C C . ASN A 1 285 ? 40.427 -6.201 -30.585 1.00 94.06 285 ASN A C 1
ATOM 2196 O O . ASN A 1 285 ? 41.590 -6.029 -30.951 1.00 94.06 285 ASN A O 1
ATOM 2200 N N . GLU A 1 286 ? 40.017 -7.330 -30.003 1.00 95.12 286 GLU A N 1
ATOM 2201 C CA . GLU A 1 286 ? 40.873 -8.512 -29.831 1.00 95.12 286 GLU A CA 1
ATOM 2202 C C . GLU A 1 286 ? 41.348 -9.041 -31.191 1.00 95.12 286 GLU A C 1
ATOM 2204 O O . GLU A 1 286 ? 42.553 -9.112 -31.434 1.00 95.12 286 GLU A O 1
ATOM 2209 N N . ILE A 1 287 ? 40.422 -9.276 -32.127 1.00 94.88 287 ILE A N 1
ATOM 2210 C CA . ILE A 1 287 ? 40.764 -9.766 -33.469 1.00 94.88 287 ILE A CA 1
ATOM 2211 C C . ILE A 1 287 ? 41.659 -8.773 -34.217 1.00 94.88 287 ILE A C 1
ATOM 2213 O O . ILE A 1 287 ? 42.661 -9.171 -34.807 1.00 94.88 287 ILE A O 1
ATOM 2217 N N . VAL A 1 288 ? 41.341 -7.474 -34.201 1.00 94.50 288 VAL A N 1
ATOM 2218 C CA . VAL A 1 288 ? 42.178 -6.460 -34.870 1.00 94.50 288 VAL A CA 1
ATOM 2219 C C . VAL A 1 288 ? 43.582 -6.410 -34.257 1.00 94.50 288 VAL A C 1
ATOM 2221 O O . VAL A 1 288 ? 44.565 -6.310 -34.993 1.00 94.50 288 VAL A O 1
ATOM 2224 N N . SER A 1 289 ? 43.701 -6.553 -32.934 1.00 95.81 289 SER A N 1
ATOM 2225 C CA . SER A 1 289 ? 45.000 -6.606 -32.249 1.00 95.81 289 SER A CA 1
ATOM 2226 C C . SER A 1 289 ? 45.834 -7.813 -32.685 1.00 95.81 289 SER A C 1
ATOM 2228 O O . SER A 1 289 ? 47.039 -7.669 -32.895 1.00 95.81 289 SER A O 1
ATOM 2230 N N . ASP A 1 290 ? 45.200 -8.970 -32.888 1.00 95.12 290 ASP A N 1
ATOM 2231 C CA . ASP A 1 290 ? 45.850 -10.186 -33.394 1.00 95.12 290 ASP A CA 1
ATOM 2232 C C . ASP A 1 290 ? 46.260 -10.077 -34.873 1.00 95.12 290 ASP A C 1
ATOM 2234 O O . ASP A 1 290 ? 47.234 -10.702 -35.303 1.00 95.12 290 ASP A O 1
ATOM 2238 N N . LEU A 1 291 ? 45.542 -9.271 -35.663 1.00 95.12 291 LEU A N 1
ATOM 2239 C CA . LEU A 1 291 ? 45.837 -9.021 -37.078 1.00 95.12 291 LEU A CA 1
ATOM 2240 C C . LEU A 1 291 ? 46.927 -7.961 -37.291 1.00 95.12 291 LEU A C 1
ATOM 2242 O O . LEU A 1 291 ? 47.642 -8.023 -38.294 1.00 95.12 291 LEU A O 1
ATOM 2246 N N . MET A 1 292 ? 47.090 -7.017 -36.360 1.00 95.12 292 MET A N 1
ATOM 2247 C CA . MET A 1 292 ? 48.037 -5.897 -36.450 1.00 95.12 292 MET A CA 1
ATOM 2248 C C . MET A 1 292 ? 49.484 -6.315 -36.808 1.00 95.12 292 MET A C 1
ATOM 2250 O O . MET A 1 292 ? 50.094 -5.679 -37.671 1.00 95.12 292 MET A O 1
ATOM 2254 N N . PRO A 1 293 ? 50.063 -7.404 -36.254 1.00 96.38 293 PRO A N 1
ATOM 2255 C CA . PRO A 1 293 ? 51.411 -7.851 -36.623 1.00 96.38 293 PRO A CA 1
ATOM 2256 C C . PRO A 1 293 ? 51.548 -8.334 -38.076 1.00 96.38 293 PRO A C 1
ATOM 2258 O O . PRO A 1 293 ? 52.666 -8.515 -38.557 1.00 96.38 293 PRO A O 1
ATOM 2261 N N . LEU A 1 294 ? 50.435 -8.592 -38.770 1.00 95.31 294 LEU A N 1
ATOM 2262 C CA . LEU A 1 294 ? 50.403 -9.130 -40.131 1.00 95.31 294 LEU A CA 1
ATOM 2263 C C . LEU A 1 294 ? 50.225 -8.047 -41.206 1.00 95.31 294 LEU A C 1
ATOM 2265 O O . LEU A 1 294 ? 50.242 -8.382 -42.388 1.00 95.31 294 LEU A O 1
ATOM 2269 N N . VAL A 1 295 ? 50.076 -6.770 -40.832 1.00 93.94 295 VAL A N 1
ATOM 2270 C CA . VAL A 1 295 ? 49.738 -5.662 -41.751 1.00 93.94 295 VAL A CA 1
ATOM 2271 C C . VAL A 1 295 ? 50.734 -5.507 -42.911 1.00 93.94 295 VAL A C 1
ATOM 2273 O O . VAL A 1 295 ? 50.315 -5.225 -44.039 1.00 93.94 295 VAL A O 1
ATOM 2276 N N . ASP A 1 296 ? 52.018 -5.792 -42.668 1.00 92.88 296 ASP A N 1
ATOM 2277 C CA . ASP A 1 296 ? 53.096 -5.756 -43.671 1.00 92.88 296 ASP A CA 1
ATOM 2278 C C . ASP A 1 296 ? 53.201 -7.039 -44.525 1.00 92.88 296 ASP A C 1
ATOM 2280 O O . ASP A 1 296 ? 54.002 -7.106 -45.461 1.00 92.88 296 ASP A O 1
ATOM 2284 N N . ASN A 1 297 ? 52.401 -8.074 -44.229 1.00 94.44 297 ASN A N 1
ATOM 2285 C CA . ASN A 1 297 ? 52.340 -9.329 -44.980 1.00 94.44 297 ASN A CA 1
ATOM 2286 C C . ASN A 1 297 ? 50.925 -9.574 -45.551 1.00 94.44 297 ASN A C 1
ATOM 2288 O O . ASN A 1 297 ? 50.107 -10.264 -44.933 1.00 94.44 297 ASN A O 1
ATOM 2292 N N . PRO A 1 298 ? 50.651 -9.076 -46.772 1.00 89.19 298 PRO A N 1
ATOM 2293 C CA . PRO A 1 298 ? 49.350 -9.163 -47.434 1.00 89.19 298 PRO A CA 1
ATOM 2294 C C . PRO A 1 298 ? 48.687 -10.542 -47.468 1.00 89.19 298 PRO A C 1
ATOM 2296 O O . PRO A 1 298 ? 47.480 -10.660 -47.252 1.00 89.19 298 PRO A O 1
ATOM 2299 N N . GLU A 1 299 ? 49.457 -11.588 -47.774 1.00 91.12 299 GLU A N 1
ATOM 2300 C CA . GLU A 1 299 ? 48.927 -12.946 -47.916 1.00 91.12 299 GLU A CA 1
ATOM 2301 C C . GLU A 1 299 ? 48.573 -13.545 -46.554 1.00 91.12 299 GLU A C 1
ATOM 2303 O O . GLU A 1 299 ? 47.524 -14.179 -46.407 1.00 91.12 299 GLU A O 1
ATOM 2308 N N . ALA A 1 300 ? 49.422 -13.310 -45.547 1.00 94.62 300 ALA A N 1
ATOM 2309 C CA . ALA A 1 300 ? 49.171 -13.759 -44.183 1.00 94.62 300 ALA A CA 1
ATOM 2310 C C . ALA A 1 300 ? 47.959 -13.042 -43.573 1.00 94.62 300 ALA A C 1
ATOM 2312 O O . ALA A 1 300 ? 47.100 -13.706 -42.993 1.00 94.62 300 ALA A O 1
ATOM 2313 N N . LEU A 1 301 ? 47.843 -11.724 -43.773 1.00 95.31 301 LEU A N 1
ATOM 2314 C CA . LEU A 1 301 ? 46.711 -10.932 -43.292 1.00 95.31 301 LEU A CA 1
ATOM 2315 C C . LEU A 1 301 ? 45.389 -11.381 -43.929 1.00 95.31 301 LEU A C 1
ATOM 2317 O O . LEU A 1 301 ? 44.423 -11.665 -43.225 1.00 95.31 301 LEU A O 1
ATOM 2321 N N . SER A 1 302 ? 45.354 -11.520 -45.259 1.00 94.56 302 SER A N 1
ATOM 2322 C CA . SER A 1 302 ? 44.166 -11.986 -45.992 1.00 94.56 302 SER A CA 1
ATOM 2323 C C . SER A 1 302 ? 43.714 -13.376 -45.525 1.00 94.56 302 SER A C 1
ATOM 2325 O O . SER A 1 302 ? 42.518 -13.633 -45.370 1.00 94.56 302 SER A O 1
ATOM 2327 N N . ARG A 1 303 ? 44.663 -14.282 -45.257 1.00 95.31 303 ARG A N 1
ATOM 2328 C CA . ARG A 1 303 ? 44.365 -15.619 -44.730 1.00 95.31 303 ARG A CA 1
ATOM 2329 C C . ARG A 1 303 ? 43.814 -15.570 -43.305 1.00 95.31 303 ARG A C 1
ATOM 2331 O O . ARG A 1 303 ? 42.831 -16.257 -43.038 1.00 95.31 303 ARG A O 1
ATOM 2338 N N . ALA A 1 304 ? 44.415 -14.769 -42.428 1.00 95.56 304 ALA A N 1
ATOM 2339 C CA . ALA A 1 304 ? 43.985 -14.634 -41.039 1.00 95.56 304 ALA A CA 1
ATOM 2340 C C . ALA A 1 304 ? 42.571 -14.038 -40.930 1.00 95.56 304 ALA A C 1
ATOM 2342 O O . ALA A 1 304 ? 41.754 -14.548 -40.171 1.00 95.56 304 ALA A O 1
ATOM 2343 N N . VAL A 1 305 ? 42.234 -13.044 -41.761 1.00 95.62 305 VAL A N 1
ATOM 2344 C CA . VAL A 1 305 ? 40.877 -12.469 -41.827 1.00 95.62 305 VAL A CA 1
ATOM 2345 C C . VAL A 1 305 ? 39.838 -13.510 -42.270 1.00 95.62 305 VAL A C 1
ATOM 2347 O O . VAL A 1 305 ? 38.787 -13.626 -41.644 1.00 95.62 305 VAL A O 1
ATOM 2350 N N . LYS A 1 306 ? 40.135 -14.332 -43.292 1.00 94.81 306 LYS A N 1
ATOM 2351 C CA . LYS A 1 306 ? 39.239 -15.435 -43.713 1.00 94.81 306 LYS A CA 1
ATOM 2352 C C . LYS A 1 306 ? 39.046 -16.477 -42.618 1.00 94.81 306 LYS A C 1
ATOM 2354 O O . LYS A 1 306 ? 37.967 -17.038 -42.485 1.00 94.81 306 LYS A O 1
ATOM 2359 N N . GLU A 1 307 ? 40.098 -16.770 -41.864 1.00 95.00 307 GLU A N 1
ATOM 2360 C CA . GLU A 1 307 ? 40.031 -17.718 -40.756 1.00 95.00 307 GLU A CA 1
ATOM 2361 C C . GLU A 1 307 ? 39.210 -17.169 -39.585 1.00 95.00 307 GLU A C 1
ATOM 2363 O O . GLU A 1 307 ? 38.390 -17.902 -39.034 1.00 95.00 307 GLU A O 1
ATOM 2368 N N . ALA A 1 308 ? 39.363 -15.884 -39.255 1.00 94.12 308 ALA A N 1
ATOM 2369 C CA . ALA A 1 308 ? 38.547 -15.209 -38.249 1.00 94.12 308 ALA A CA 1
ATOM 2370 C C . ALA A 1 308 ? 37.052 -15.214 -38.621 1.00 94.12 308 ALA A C 1
ATOM 2372 O O . ALA A 1 308 ? 36.225 -15.508 -37.763 1.00 94.12 308 ALA A O 1
ATOM 2373 N N . SER A 1 309 ? 36.717 -14.999 -39.899 1.00 94.19 309 SER A N 1
ATOM 2374 C CA . SER A 1 309 ? 35.333 -15.041 -40.417 1.00 94.19 309 SER A CA 1
ATOM 2375 C C . SER A 1 309 ? 34.680 -16.422 -40.291 1.00 94.19 309 SER A C 1
ATOM 2377 O O . SER A 1 309 ? 33.484 -16.554 -40.082 1.00 94.19 309 SER A O 1
ATOM 2379 N N . ILE A 1 310 ? 35.469 -17.497 -40.373 1.00 93.56 310 ILE A N 1
ATOM 2380 C CA . ILE A 1 310 ? 34.950 -18.863 -40.198 1.00 93.56 310 ILE A CA 1
ATOM 2381 C C . ILE A 1 310 ? 34.774 -19.209 -38.713 1.00 93.56 310 ILE A C 1
ATOM 2383 O O . ILE A 1 310 ? 33.953 -20.056 -38.361 1.00 93.56 310 ILE A O 1
ATOM 2387 N N . ARG A 1 311 ? 35.597 -18.619 -37.842 1.00 91.94 311 ARG A N 1
ATOM 2388 C CA . ARG A 1 311 ? 35.673 -18.973 -36.418 1.00 91.94 311 ARG A CA 1
ATOM 2389 C C . ARG A 1 311 ? 34.809 -18.096 -35.518 1.00 91.94 311 ARG A C 1
ATOM 2391 O O . ARG A 1 311 ? 34.595 -18.480 -34.371 1.00 91.94 311 ARG A O 1
ATOM 2398 N N . SER A 1 312 ? 34.370 -16.936 -35.996 1.00 89.88 312 SER A N 1
ATOM 2399 C CA . SER A 1 312 ? 33.687 -15.929 -35.189 1.00 89.88 312 SER A CA 1
ATOM 2400 C C . SER A 1 312 ? 32.635 -15.183 -36.003 1.00 89.88 312 SER A C 1
ATOM 2402 O O . SER A 1 312 ? 32.826 -14.975 -37.195 1.00 89.88 312 SER A O 1
ATOM 2404 N N . ASP A 1 313 ? 31.581 -14.721 -35.332 1.00 87.75 313 ASP A N 1
ATOM 2405 C CA . ASP A 1 313 ? 30.516 -13.896 -35.921 1.00 87.75 313 ASP A CA 1
ATOM 2406 C C . ASP A 1 313 ? 30.710 -12.399 -35.584 1.00 87.75 313 ASP A C 1
ATOM 2408 O O . ASP A 1 313 ? 29.750 -11.661 -35.364 1.00 87.75 313 ASP A O 1
ATOM 2412 N N . VAL A 1 314 ? 31.965 -11.947 -35.474 1.00 94.00 314 VAL A N 1
ATOM 2413 C CA . VAL A 1 314 ? 32.305 -10.587 -35.020 1.00 94.00 314 VAL A CA 1
ATOM 2414 C C . VAL A 1 314 ? 32.105 -9.569 -36.140 1.00 94.00 314 VAL A C 1
ATOM 2416 O O . VAL A 1 314 ? 32.592 -9.735 -37.264 1.00 94.00 314 VAL A O 1
ATOM 2419 N N . SER A 1 315 ? 31.438 -8.460 -35.824 1.00 92.50 315 SER A N 1
ATOM 2420 C CA . SER A 1 315 ? 30.953 -7.513 -36.826 1.00 92.50 315 SER A CA 1
ATOM 2421 C C . SER A 1 315 ? 32.069 -6.840 -37.629 1.00 92.50 315 SER A C 1
ATOM 2423 O O . SER A 1 315 ? 31.890 -6.614 -38.828 1.00 92.50 315 SER A O 1
ATOM 2425 N N . VAL A 1 316 ? 33.234 -6.549 -37.027 1.00 93.38 316 VAL A N 1
ATOM 2426 C CA . VAL A 1 316 ? 34.369 -5.954 -37.756 1.00 93.38 316 VAL A CA 1
ATOM 2427 C C . VAL A 1 316 ? 34.916 -6.909 -38.818 1.00 93.38 316 VAL A C 1
ATOM 2429 O O . VAL A 1 316 ? 35.303 -6.478 -39.904 1.00 93.38 316 VAL A O 1
ATOM 2432 N N . VAL A 1 317 ? 34.909 -8.214 -38.553 1.00 94.50 317 VAL A N 1
ATOM 2433 C CA . VAL A 1 317 ? 35.406 -9.210 -39.503 1.00 94.50 317 VAL A CA 1
ATOM 2434 C C . VAL A 1 317 ? 34.442 -9.318 -40.673 1.00 94.50 317 VAL A C 1
ATOM 2436 O O . VAL A 1 317 ? 34.845 -9.098 -41.814 1.00 94.50 317 VAL A O 1
ATOM 2439 N N . GLU A 1 318 ? 33.168 -9.562 -40.383 1.00 93.75 318 GLU A N 1
ATOM 2440 C CA . GLU A 1 318 ? 32.145 -9.811 -41.398 1.00 93.75 318 GLU A CA 1
ATOM 2441 C C . GLU A 1 318 ? 31.817 -8.568 -42.231 1.00 93.75 318 GLU A C 1
ATOM 2443 O O . GLU A 1 318 ? 31.790 -8.616 -43.463 1.00 93.75 318 GLU A O 1
ATOM 2448 N N . ASN A 1 319 ? 31.612 -7.422 -41.579 1.00 93.50 319 ASN A N 1
ATOM 2449 C CA . ASN A 1 319 ? 31.084 -6.232 -42.248 1.00 93.50 319 ASN A CA 1
ATOM 2450 C C . ASN A 1 319 ? 32.172 -5.280 -42.752 1.00 93.50 319 ASN A C 1
ATOM 2452 O O . ASN A 1 319 ? 31.896 -4.456 -43.626 1.00 93.50 319 ASN A O 1
ATOM 2456 N N . VAL A 1 320 ? 33.391 -5.352 -42.205 1.00 93.50 320 VAL A N 1
ATOM 2457 C CA . VAL A 1 320 ? 34.452 -4.375 -42.499 1.00 93.50 320 VAL A CA 1
ATOM 2458 C C . VAL A 1 320 ? 35.647 -5.014 -43.199 1.00 93.50 320 VAL A C 1
ATOM 2460 O O . VAL A 1 320 ? 36.047 -4.534 -44.260 1.00 93.50 320 VAL A O 1
ATOM 2463 N N . LEU A 1 321 ? 36.219 -6.086 -42.648 1.00 95.38 321 LEU A N 1
ATOM 2464 C CA . LEU A 1 321 ? 37.479 -6.651 -43.143 1.00 95.38 321 LEU A CA 1
ATOM 2465 C C . LEU A 1 321 ? 37.283 -7.651 -44.290 1.00 95.38 321 LEU A C 1
ATOM 2467 O O . LEU A 1 321 ? 37.983 -7.570 -45.302 1.00 95.38 321 LEU A O 1
ATOM 2471 N N . MET A 1 322 ? 36.313 -8.561 -44.187 1.00 95.31 322 MET A N 1
ATOM 2472 C CA . MET A 1 322 ? 36.026 -9.561 -45.222 1.00 95.31 322 MET A CA 1
ATOM 2473 C C . MET A 1 322 ? 35.728 -8.958 -46.607 1.00 95.31 322 MET A C 1
ATOM 2475 O O . MET A 1 322 ? 36.288 -9.450 -47.594 1.00 95.31 322 MET A O 1
ATOM 2479 N N . PRO A 1 323 ? 34.961 -7.856 -46.740 1.00 96.44 323 PRO A N 1
ATOM 2480 C CA . PRO A 1 323 ? 34.763 -7.185 -48.028 1.00 96.44 323 PRO A CA 1
ATOM 2481 C C . PRO A 1 323 ? 36.056 -6.663 -48.679 1.00 96.44 323 PRO A C 1
ATOM 2483 O O . PRO A 1 323 ? 36.110 -6.476 -49.897 1.00 96.44 323 PRO A O 1
ATOM 2486 N N . LEU A 1 324 ? 37.107 -6.434 -47.887 1.00 95.62 324 LEU A N 1
ATOM 2487 C CA . LEU A 1 324 ? 38.398 -5.904 -48.332 1.00 95.62 324 LEU A CA 1
ATOM 2488 C C . LEU A 1 324 ? 39.456 -6.995 -48.533 1.00 95.62 324 LEU A C 1
ATOM 2490 O O . LEU A 1 324 ? 40.570 -6.697 -48.950 1.00 95.62 324 LEU A O 1
ATOM 2494 N N . VAL A 1 325 ? 39.124 -8.267 -48.302 1.00 93.94 325 VAL A N 1
ATOM 2495 C CA . VAL A 1 325 ? 40.102 -9.363 -48.204 1.00 93.94 325 VAL A CA 1
ATOM 2496 C C . VAL A 1 325 ? 40.937 -9.610 -49.472 1.00 93.94 325 VAL A C 1
ATOM 2498 O O . VAL A 1 325 ? 42.028 -10.178 -49.402 1.00 93.94 325 VAL A O 1
ATOM 2501 N N . ASN A 1 326 ? 40.440 -9.164 -50.632 1.00 92.06 326 ASN A N 1
ATOM 2502 C CA . ASN A 1 326 ? 41.122 -9.233 -51.933 1.00 92.06 326 ASN A CA 1
ATOM 2503 C C . ASN A 1 326 ? 41.781 -7.901 -52.346 1.00 92.06 326 ASN A C 1
ATOM 2505 O O . ASN A 1 326 ? 42.316 -7.789 -53.448 1.00 92.06 326 ASN A O 1
ATOM 2509 N N . LYS A 1 327 ? 41.721 -6.878 -51.489 1.00 92.81 327 LYS A N 1
ATOM 2510 C CA . LYS A 1 327 ? 42.231 -5.527 -51.724 1.00 92.81 327 LYS A CA 1
ATOM 2511 C C . LYS A 1 327 ? 43.321 -5.190 -50.711 1.00 92.81 327 LYS A C 1
ATOM 2513 O O . LYS A 1 327 ? 43.117 -4.401 -49.795 1.00 92.81 327 LYS A O 1
ATOM 2518 N N . THR A 1 328 ? 44.492 -5.784 -50.905 1.00 81.94 328 THR A N 1
ATOM 2519 C CA . THR A 1 328 ? 45.646 -5.724 -49.996 1.00 81.94 328 THR A CA 1
ATOM 2520 C C . THR A 1 328 ? 45.876 -4.366 -49.328 1.00 81.94 328 THR A C 1
ATOM 2522 O O . THR A 1 328 ? 45.870 -4.288 -48.107 1.00 81.94 328 THR A O 1
ATOM 2525 N N . ASN A 1 329 ? 46.031 -3.291 -50.107 1.00 86.56 329 ASN A N 1
ATOM 2526 C CA . ASN A 1 329 ? 46.350 -1.972 -49.550 1.00 86.56 329 ASN A CA 1
ATOM 2527 C C . ASN A 1 329 ? 45.191 -1.373 -48.738 1.00 86.56 329 ASN A C 1
ATOM 2529 O O . ASN A 1 329 ? 45.431 -0.654 -47.776 1.00 86.56 329 ASN A O 1
ATOM 2533 N N . GLU A 1 330 ? 43.943 -1.656 -49.122 1.00 92.12 330 GLU A N 1
ATOM 2534 C CA . GLU A 1 330 ? 42.756 -1.182 -48.400 1.00 92.12 330 GLU A CA 1
ATOM 2535 C C . GLU A 1 330 ? 42.549 -1.974 -47.104 1.00 92.12 330 GLU A C 1
ATOM 2537 O O . GLU A 1 330 ? 42.181 -1.386 -46.094 1.00 92.12 330 GLU A O 1
ATOM 2542 N N . LEU A 1 331 ? 42.826 -3.283 -47.116 1.00 93.19 331 LEU A N 1
ATOM 2543 C CA . LEU A 1 331 ? 42.750 -4.137 -45.932 1.00 93.19 331 LEU A CA 1
ATOM 2544 C C . LEU A 1 331 ? 43.809 -3.746 -44.895 1.00 93.19 331 LEU A C 1
ATOM 2546 O O . LEU A 1 331 ? 43.462 -3.492 -43.747 1.00 93.19 331 LEU A O 1
ATOM 2550 N N . SER A 1 332 ? 45.075 -3.637 -45.313 1.00 90.44 332 SER A N 1
ATOM 2551 C CA . SER A 1 332 ? 46.183 -3.229 -44.440 1.00 90.44 332 SER A CA 1
ATOM 2552 C C . SER A 1 332 ? 45.994 -1.826 -43.861 1.00 90.44 332 SER A C 1
ATOM 2554 O O . SER A 1 332 ? 46.413 -1.581 -42.743 1.00 90.44 332 SER A O 1
ATOM 2556 N N . ALA A 1 333 ? 45.368 -0.902 -44.597 1.00 91.75 333 ALA A N 1
ATOM 2557 C CA . ALA A 1 333 ? 45.076 0.441 -44.091 1.00 91.75 333 ALA A CA 1
ATOM 2558 C C . ALA A 1 333 ? 43.866 0.494 -43.142 1.00 91.75 333 ALA A C 1
ATOM 2560 O O . ALA A 1 333 ? 43.640 1.525 -42.505 1.00 91.75 333 ALA A O 1
ATOM 2561 N N . LYS A 1 334 ? 43.036 -0.556 -43.122 1.00 93.00 334 LYS A N 1
ATOM 2562 C CA . LYS A 1 334 ? 41.804 -0.605 -42.330 1.00 93.00 334 LYS A CA 1
ATOM 2563 C C . LYS A 1 334 ? 41.991 -1.279 -40.970 1.00 93.00 334 LYS A C 1
ATOM 2565 O O . LYS A 1 334 ? 41.278 -0.891 -40.045 1.00 93.00 334 LYS A O 1
ATOM 2570 N N . VAL A 1 335 ? 42.877 -2.276 -40.900 1.00 89.62 335 VAL A N 1
ATOM 2571 C CA . VAL A 1 335 ? 43.389 -2.905 -39.665 1.00 89.62 335 VAL A CA 1
ATOM 2572 C C . VAL A 1 335 ? 44.248 -1.901 -38.905 1.00 89.62 335 VAL A C 1
ATOM 2574 O O . VAL A 1 335 ? 44.068 -1.815 -37.672 1.00 89.62 335 VAL A O 1
#